Protein AF-0000000082592311 (afdb_homodimer)

Secondary structure (DSSP, 8-state):
-EEEE-TTS-EEEEEEEEETTEEEEEEETTTTEEEE-STHHHHHHHHHTT-HHHHHHHHIIIIIIHHHHHHHHHS------------------------------------------------/-EEEE-TTS-EEEEEEEEETTEEEEEEETTTTEEEE-STHHHHHHHHHTT-HHHHHHHHIIIIIIHHHHHHHHHS------------------------------------------------

Solvent-accessible surface area (backbone atoms only — not comparable to full-atom values): 15060 Å² total; per-residue (Å²): 55,40,27,41,76,42,95,87,70,48,43,25,22,37,37,46,34,25,52,72,85,38,71,11,31,36,38,34,50,78,78,68,43,78,44,69,71,37,80,66,10,56,61,49,43,66,52,53,76,68,31,61,70,55,50,49,50,56,42,49,41,21,43,50,51,34,38,53,52,51,45,44,71,74,51,53,69,70,74,66,71,73,75,64,73,71,73,78,72,74,80,88,84,85,85,83,75,80,71,80,77,76,81,77,78,79,76,76,73,79,79,75,79,76,74,83,78,79,76,76,74,82,122,56,39,25,40,77,44,96,87,70,47,44,24,23,37,37,46,33,25,53,73,86,38,72,12,28,34,38,33,49,76,78,68,42,79,44,69,72,37,79,67,10,55,61,50,44,65,52,52,74,68,30,61,70,54,50,48,50,55,41,47,41,21,45,50,52,34,38,54,52,50,46,45,70,74,50,52,68,71,72,66,70,71,73,63,70,68,73,72,73,72,74,82,82,84,83,80,76,79,72,80,77,75,79,79,79,80,78,76,76,80,79,75,81,73,74,85,76,86,77,79,80,81,129

pLDDT: mean 72.81, std 29.55, range [25.41, 98.88]

Sequence (246 aa):
MMCKEESNGHTSASWEFGLRGKKSLRFDSKNRNWTVLHNEGTLLKKTLARDRAMTYLLIRTSVGDCRKWLKEVLCPQDEILSTKDASTTATATVPSKARTKTPIAWWIYPVIFICPIILGILGMMCKEESNGHTSASWEFGLRGKKSLRFDSKNRNWTVLHNEGTLLKKTLARDRAMTYLLIRTSVGDCRKWLKEVLCPQDEILSTKDASTTATATVPSKARTKTPIAWWIYPVIFICPIILGILG

Radius of gyration: 32.79 Å; Cα contacts (8 Å, |Δi|>4): 290; chains: 2; bounding box: 43×126×92 Å

Foldseek 3Di:
DAWDADPVRFIWDKDFDDDPPDTAWMATLVVRDIDGPHPVRVVVCVPQVPDPVNSVVNNCCRGPVSSVVVCCVVPVPPPPPCPPPPPPPPDDDDDDPDPPPPPPPPPPPPPPPPPPPPPPPPD/DAWDADPVRFIWDKDFDDDPPDTAWMATLVVRDIDGPHPVRVVVCVPQVPDPVNSVVNNCCRGPVSSVVVCCVVPVPPPPPCPCPVPCPVDDDDDDPPPDPDPPPPPPPPPPPPDDPPDPDDD

Organism: Myotis myotis (NCBI:txid51298)

Structure (mmCIF, N/CA/C/O backbone):
data_AF-0000000082592311-model_v1
#
loop_
_entity.id
_entity.type
_entity.pdbx_description
1 polymer 'Uncharacterized protein'
#
loop_
_atom_site.group_PDB
_atom_site.id
_atom_site.type_symbol
_atom_site.label_atom_id
_atom_site.label_alt_id
_atom_site.label_comp_id
_atom_site.label_asym_id
_atom_site.label_entity_id
_atom_site.label_seq_id
_atom_site.pdbx_PDB_ins_code
_atom_site.Cartn_x
_atom_site.Cartn_y
_atom_site.Cartn_z
_atom_site.occupancy
_atom_site.B_iso_or_equiv
_atom_site.auth_seq_id
_atom_site.auth_comp_id
_atom_site.auth_asym_id
_atom_site.auth_atom_id
_atom_site.pdbx_PDB_model_num
ATOM 1 N N . MET A 1 1 ? -4.441 -2.834 -1.824 1 98.06 1 MET A N 1
ATOM 2 C CA . MET A 1 1 ? -4.18 -3.25 -3.199 1 98.06 1 MET A CA 1
ATOM 3 C C . MET A 1 1 ? -5.078 -4.418 -3.596 1 98.06 1 MET A C 1
ATOM 5 O O . MET A 1 1 ? -5.301 -5.336 -2.801 1 98.06 1 MET A O 1
ATOM 9 N N . MET A 1 2 ? -5.66 -4.391 -4.742 1 98.62 2 MET A N 1
ATOM 10 C CA . MET A 1 2 ? -6.445 -5.508 -5.258 1 98.62 2 MET A CA 1
ATOM 11 C C . MET A 1 2 ? -5.902 -5.98 -6.605 1 98.62 2 MET A C 1
ATOM 13 O O . MET A 1 2 ? -5.953 -5.246 -7.59 1 98.62 2 MET A O 1
ATOM 17 N N . CYS A 1 3 ? -5.398 -7.184 -6.582 1 98.19 3 CYS A N 1
ATOM 18 C CA . CYS A 1 3 ? -4.82 -7.805 -7.77 1 98.19 3 CYS A CA 1
ATOM 19 C C . CYS A 1 3 ? -5.895 -8.492 -8.602 1 98.19 3 CYS A C 1
ATOM 21 O O . CYS A 1 3 ? -6.77 -9.172 -8.062 1 98.19 3 CYS A O 1
ATOM 23 N N . LYS A 1 4 ? -5.77 -8.336 -9.898 1 96.06 4 LYS A N 1
ATOM 24 C CA . LYS A 1 4 ? -6.73 -9.016 -10.766 1 96.06 4 LYS A CA 1
ATOM 25 C C . LYS A 1 4 ? -6.094 -9.391 -12.102 1 96.06 4 LYS A C 1
ATOM 27 O O . LYS A 1 4 ? -5.043 -8.859 -12.461 1 96.06 4 LYS A O 1
ATOM 32 N N . GLU A 1 5 ? -6.703 -10.32 -12.727 1 94.12 5 GLU A N 1
ATOM 33 C CA . GLU A 1 5 ? -6.344 -10.68 -14.102 1 94.12 5 GLU A CA 1
ATOM 34 C C . GLU A 1 5 ? -7.234 -9.969 -15.109 1 94.12 5 GLU A C 1
ATOM 36 O O . GLU A 1 5 ? -8.461 -10.047 -15.031 1 94.12 5 GLU A O 1
ATOM 41 N N . GLU A 1 6 ? -6.547 -9.305 -16.047 1 92.5 6 GLU A N 1
ATOM 42 C CA . GLU A 1 6 ? -7.293 -8.602 -17.094 1 92.5 6 GLU A CA 1
ATOM 43 C C . GLU A 1 6 ? -7.734 -9.562 -18.188 1 92.5 6 GLU A C 1
ATOM 45 O O . GLU A 1 6 ? -7.238 -10.688 -18.281 1 92.5 6 GLU A O 1
ATOM 50 N N . SER A 1 7 ? -8.695 -9.047 -19.016 1 90.12 7 SER A N 1
ATOM 51 C CA . SER A 1 7 ? -9.242 -9.859 -20.094 1 90.12 7 SER A CA 1
ATOM 52 C C . SER A 1 7 ? -8.164 -10.242 -21.094 1 90.12 7 SER A C 1
ATOM 54 O O . SER A 1 7 ? -8.242 -11.289 -21.734 1 90.12 7 SER A O 1
ATOM 56 N N . ASN A 1 8 ? -7.152 -9.422 -21.25 1 90.44 8 ASN A N 1
ATOM 57 C CA . ASN A 1 8 ? -6.082 -9.672 -22.219 1 90.44 8 ASN A CA 1
ATOM 58 C C . ASN A 1 8 ? -4.996 -10.57 -21.625 1 90.44 8 ASN A C 1
ATOM 60 O O . ASN A 1 8 ? -3.959 -10.797 -22.25 1 90.44 8 ASN A O 1
ATOM 64 N N . GLY A 1 9 ? -5.203 -11.031 -20.438 1 87.69 9 GLY A N 1
ATOM 65 C CA . GLY A 1 9 ? -4.27 -11.961 -19.812 1 87.69 9 GLY A CA 1
ATOM 66 C C . GLY A 1 9 ? -3.217 -11.273 -18.969 1 87.69 9 GLY A C 1
ATOM 67 O O . GLY A 1 9 ? -2.496 -11.93 -18.219 1 87.69 9 GLY A O 1
ATOM 68 N N . HIS A 1 10 ? -3.143 -9.969 -19 1 92.69 10 HIS A N 1
ATOM 69 C CA . HIS A 1 10 ? -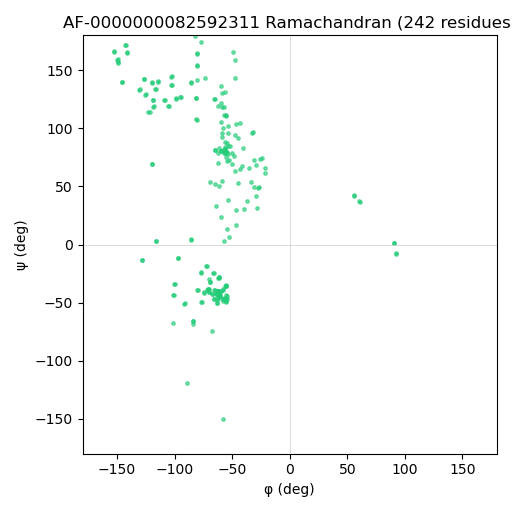2.223 -9.219 -18.156 1 92.69 10 HIS A CA 1
ATOM 70 C C . HIS A 1 10 ? -2.781 -9.055 -16.75 1 92.69 10 HIS A C 1
ATOM 72 O O . HIS A 1 10 ? -3.98 -9.234 -16.531 1 92.69 10 HIS A O 1
ATOM 78 N N . THR A 1 11 ? -1.911 -8.898 -15.859 1 95.75 11 THR A N 1
ATOM 79 C CA . THR A 1 11 ? -2.342 -8.68 -14.484 1 95.75 11 THR A CA 1
ATOM 80 C C . THR A 1 11 ? -2.215 -7.203 -14.109 1 95.75 11 THR A C 1
ATOM 82 O O . THR A 1 11 ? -1.356 -6.496 -14.641 1 95.75 11 THR A O 1
ATOM 85 N N . SER A 1 12 ? -3.061 -6.711 -13.359 1 97.25 12 SER A N 1
ATOM 86 C CA . SER A 1 12 ? -3.064 -5.348 -12.844 1 97.25 12 SER A CA 1
ATOM 87 C C . SER A 1 12 ? -3.566 -5.301 -11.398 1 97.25 12 SER A C 1
ATOM 89 O O . SER A 1 12 ? -3.988 -6.32 -10.852 1 97.25 12 SER A O 1
ATOM 91 N N . ALA A 1 13 ? -3.432 -4.145 -10.82 1 98.5 13 ALA A N 1
ATOM 92 C CA . ALA A 1 13 ? -3.969 -3.963 -9.477 1 98.5 13 ALA A CA 1
ATOM 93 C C . ALA A 1 13 ? -4.41 -2.52 -9.25 1 98.5 13 ALA A C 1
ATOM 95 O O . ALA A 1 13 ? -3.971 -1.611 -9.961 1 98.5 13 ALA A O 1
ATOM 96 N N . SER A 1 14 ? -5.234 -2.355 -8.383 1 98.5 14 SER A N 1
ATOM 97 C CA . SER A 1 14 ? -5.625 -1.034 -7.906 1 98.5 14 SER A CA 1
ATOM 98 C C . SER A 1 14 ? -5.219 -0.832 -6.449 1 98.5 14 SER A C 1
ATOM 100 O O . SER A 1 14 ? -5.254 -1.773 -5.652 1 98.5 14 SER A O 1
ATOM 102 N N . TRP A 1 15 ? -4.789 0.315 -6.172 1 98.75 15 TRP A N 1
ATOM 103 C CA . TRP A 1 15 ? -4.43 0.748 -4.824 1 98.75 15 TRP A CA 1
ATOM 104 C C . TRP A 1 15 ? -5.332 1.889 -4.363 1 98.75 15 TRP A C 1
ATOM 106 O O . TRP A 1 15 ? -5.605 2.818 -5.125 1 98.75 15 TRP A O 1
ATOM 116 N N . GLU A 1 16 ? -5.824 1.791 -3.166 1 98.62 16 GLU A N 1
ATOM 117 C CA . GLU A 1 16 ? -6.672 2.844 -2.619 1 98.62 16 GLU A CA 1
ATOM 118 C C . GLU A 1 16 ? -6.066 3.447 -1.356 1 98.62 16 GLU A C 1
ATOM 120 O O . GLU A 1 16 ? -5.48 2.73 -0.539 1 98.62 16 GLU A O 1
ATOM 125 N N . PHE A 1 17 ? -6.211 4.719 -1.322 1 98.81 17 PHE A N 1
ATOM 126 C CA . PHE A 1 17 ? -5.684 5.496 -0.208 1 98.81 17 PHE A CA 1
ATOM 127 C C . PHE A 1 17 ? -6.773 6.367 0.406 1 98.81 17 PHE A C 1
ATOM 129 O O . PHE A 1 17 ? -7.629 6.895 -0.307 1 98.81 17 PHE A O 1
ATOM 136 N N . GLY A 1 18 ? -6.711 6.465 1.727 1 98.31 18 GLY A N 1
ATOM 137 C CA . GLY A 1 18 ? -7.738 7.242 2.398 1 98.31 18 GLY A CA 1
ATOM 138 C C . GLY A 1 18 ? -7.273 7.836 3.713 1 98.31 18 GLY A C 1
ATOM 139 O O . GLY A 1 18 ? -6.199 7.496 4.211 1 98.31 18 GLY A O 1
ATOM 140 N N . LEU A 1 19 ? -8.094 8.766 4.141 1 95.62 19 LEU A N 1
ATOM 141 C CA . LEU A 1 19 ? -7.879 9.445 5.414 1 95.62 19 LEU A CA 1
ATOM 142 C C . LEU A 1 19 ? -9.102 9.32 6.309 1 95.62 19 LEU A C 1
ATOM 144 O O . LEU A 1 19 ? -10.234 9.516 5.855 1 95.62 19 LEU A O 1
ATOM 148 N N . ARG A 1 20 ? -8.859 8.922 7.477 1 89.75 20 ARG A N 1
ATOM 149 C CA . ARG A 1 20 ? -9.891 8.914 8.508 1 89.75 20 ARG A CA 1
ATOM 150 C C . ARG A 1 20 ? -11.109 8.109 8.062 1 89.75 20 ARG A C 1
ATOM 152 O O . ARG A 1 20 ? -12.242 8.578 8.18 1 89.75 20 ARG A O 1
ATOM 159 N N . GLY A 1 21 ? -10.875 7.023 7.469 1 93.12 21 GLY A N 1
ATOM 160 C CA . GLY A 1 21 ? -11.945 6.086 7.141 1 93.12 21 GLY A CA 1
ATOM 161 C C . GLY A 1 21 ? -12.555 6.332 5.773 1 93.12 21 GLY A C 1
ATOM 162 O O . GLY A 1 21 ? -13.461 5.609 5.352 1 93.12 21 GLY A O 1
ATOM 163 N N . LYS A 1 22 ? -12.031 7.273 5.121 1 95.5 22 LYS A N 1
ATOM 164 C CA . LYS A 1 22 ? -12.609 7.613 3.822 1 95.5 22 LYS A CA 1
ATOM 165 C C . LYS A 1 22 ? -11.594 7.418 2.701 1 95.5 22 LYS A C 1
ATOM 167 O O . LYS A 1 22 ? -10.57 8.102 2.658 1 95.5 22 LYS A O 1
ATOM 172 N N . LYS A 1 23 ? -11.914 6.523 1.776 1 97.88 23 LYS A N 1
ATOM 173 C CA . LYS A 1 23 ? -11.086 6.363 0.581 1 97.88 23 LYS A CA 1
ATOM 174 C C . LYS A 1 23 ? -11.125 7.625 -0.281 1 97.88 23 LYS A C 1
ATOM 176 O O . LYS A 1 23 ? -12.195 8.078 -0.68 1 97.88 23 LYS A O 1
ATOM 181 N N . SER A 1 24 ? -9.984 8.148 -0.58 1 98.44 24 SER A N 1
ATOM 182 C CA . SER A 1 24 ? -9.992 9.461 -1.217 1 98.44 24 SER A CA 1
ATOM 183 C C . SER A 1 24 ? -9.148 9.461 -2.49 1 98.44 24 SER A C 1
ATOM 185 O O . SER A 1 24 ? -9.25 10.383 -3.305 1 98.44 24 SER A O 1
ATOM 187 N N . LEU A 1 25 ? -8.32 8.469 -2.754 1 98.88 25 LEU A N 1
ATOM 188 C CA . LEU A 1 25 ? -7.438 8.391 -3.91 1 98.88 25 LEU A CA 1
ATOM 189 C C . LEU A 1 25 ? -7.285 6.945 -4.379 1 98.88 25 LEU A C 1
ATOM 191 O O . LEU A 1 25 ? -7.215 6.027 -3.559 1 98.88 25 LEU A O 1
ATOM 195 N N . ARG A 1 26 ? -7.273 6.762 -5.66 1 98.88 26 ARG A N 1
ATOM 196 C CA . ARG A 1 26 ? -7.078 5.438 -6.238 1 98.88 26 ARG A CA 1
ATOM 197 C C . ARG A 1 26 ? -6.004 5.461 -7.32 1 98.88 26 ARG A C 1
ATOM 199 O O . ARG A 1 26 ? -5.961 6.387 -8.133 1 98.88 26 ARG A O 1
ATOM 206 N N . PHE A 1 27 ? -5.117 4.516 -7.246 1 98.88 27 PHE A N 1
ATOM 207 C CA . PHE A 1 27 ? -4.156 4.289 -8.32 1 98.88 27 PHE A CA 1
ATOM 208 C C . PHE A 1 27 ? -4.48 3.004 -9.07 1 98.88 27 PHE A C 1
ATOM 210 O O . PHE A 1 27 ? -4.613 1.938 -8.461 1 98.88 27 PHE A O 1
ATOM 217 N N . ASP A 1 28 ? -4.648 3.121 -10.344 1 98.56 28 ASP A N 1
ATOM 218 C CA . ASP A 1 28 ? -4.844 1.965 -11.211 1 98.56 28 ASP A CA 1
ATOM 219 C C . ASP A 1 28 ? -3.582 1.665 -12.023 1 98.56 28 ASP A C 1
ATOM 221 O O . ASP A 1 28 ? -3.172 2.467 -12.867 1 98.56 28 ASP A O 1
ATOM 225 N N . SER A 1 29 ? -3.082 0.539 -11.828 1 97.88 29 SER A N 1
ATOM 226 C CA . SER A 1 29 ? -1.81 0.217 -12.461 1 97.88 29 SER A CA 1
ATOM 227 C C . SER A 1 29 ? -1.999 -0.103 -13.945 1 97.88 29 SER A C 1
ATOM 229 O O . SER A 1 29 ? -1.044 -0.054 -14.719 1 97.88 29 SER A O 1
ATOM 231 N N . LYS A 1 30 ? -3.195 -0.522 -14.312 1 95.75 30 LYS A N 1
ATOM 232 C CA . LYS A 1 30 ? -3.461 -0.854 -15.711 1 95.75 30 LYS A CA 1
ATOM 233 C C . LYS A 1 30 ? -3.119 0.315 -16.625 1 95.75 30 LYS A C 1
ATOM 235 O O . LYS A 1 30 ? -2.484 0.128 -17.672 1 95.75 30 LYS A O 1
ATOM 240 N N . ASN A 1 31 ? -3.525 1.439 -16.281 1 95.12 31 ASN A N 1
ATOM 241 C CA . ASN A 1 31 ? -3.252 2.619 -17.094 1 95.12 31 ASN A CA 1
ATOM 242 C C . ASN A 1 31 ? -2.377 3.625 -16.359 1 95.12 31 ASN A C 1
ATOM 244 O O . ASN A 1 31 ? -2.186 4.75 -16.812 1 95.12 31 ASN A O 1
ATOM 248 N N . ARG A 1 32 ? -1.929 3.311 -15.148 1 96.62 32 ARG A N 1
ATOM 249 C CA . ARG A 1 32 ? -1.062 4.117 -14.297 1 96.62 32 ARG A CA 1
ATOM 250 C C . ARG A 1 32 ? -1.722 5.449 -13.945 1 96.62 32 ARG A C 1
ATOM 252 O O . ARG A 1 32 ? -1.057 6.488 -13.914 1 96.62 32 ARG A O 1
ATOM 259 N N . ASN A 1 33 ? -3 5.391 -13.75 1 97.94 33 ASN A N 1
ATOM 260 C CA . ASN A 1 33 ? -3.777 6.598 -13.5 1 97.94 33 ASN A CA 1
ATOM 261 C C . ASN A 1 33 ? -4.117 6.75 -12.016 1 97.94 33 ASN A C 1
ATOM 263 O O . ASN A 1 33 ? -4.473 5.773 -11.359 1 97.94 33 ASN A O 1
ATOM 267 N N . TRP A 1 34 ? -3.939 8.047 -11.602 1 98.56 34 TRP A N 1
ATOM 268 C CA . TRP A 1 34 ? -4.383 8.438 -10.273 1 98.56 34 TRP A CA 1
ATOM 269 C C . TRP A 1 34 ? -5.742 9.125 -10.336 1 98.56 34 TRP A C 1
ATOM 271 O O . TRP A 1 34 ? -5.914 10.117 -11.055 1 98.56 34 TRP A O 1
ATOM 281 N N . THR A 1 35 ? -6.691 8.625 -9.578 1 98.62 35 THR A N 1
ATOM 282 C CA . THR A 1 35 ? -8.039 9.195 -9.57 1 98.62 35 THR A CA 1
ATOM 283 C C . THR A 1 35 ? -8.406 9.703 -8.18 1 98.62 35 THR A C 1
ATOM 285 O O . THR A 1 35 ? -8.414 8.93 -7.219 1 98.62 35 THR A O 1
ATOM 288 N N . VAL A 1 36 ? -8.75 10.938 -8.148 1 98.56 36 VAL A N 1
ATOM 289 C CA . VAL A 1 36 ? -9.227 11.523 -6.898 1 98.56 36 VAL A CA 1
ATOM 290 C C . VAL A 1 36 ? -10.703 11.18 -6.699 1 98.56 36 VAL A C 1
ATOM 292 O O . VAL A 1 36 ? -11.539 11.461 -7.566 1 98.56 36 VAL A O 1
ATOM 295 N N . LEU A 1 37 ? -10.977 10.625 -5.562 1 98.31 37 LEU A N 1
ATOM 296 C CA . LEU A 1 37 ? -12.336 10.188 -5.277 1 98.31 37 LEU A CA 1
ATOM 297 C C . LEU A 1 37 ? -13.055 11.203 -4.395 1 98.31 37 LEU A C 1
ATOM 299 O O . LEU A 1 37 ? -14.281 11.336 -4.461 1 98.31 37 LEU A O 1
ATOM 303 N N . HIS A 1 38 ? -12.281 11.859 -3.469 1 96.12 38 HIS A N 1
ATOM 304 C CA . HIS A 1 38 ? -12.758 12.906 -2.578 1 96.12 38 HIS A CA 1
ATOM 3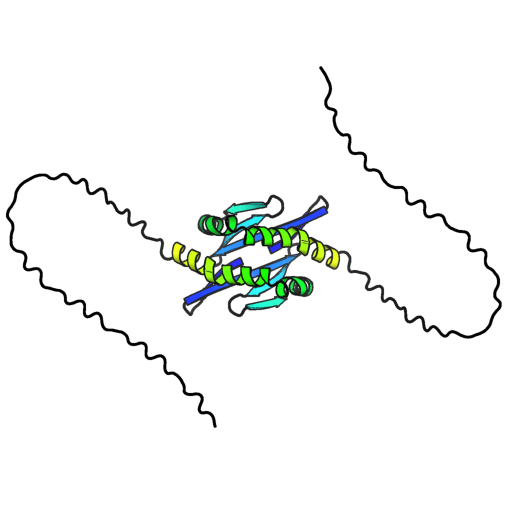05 C C . HIS A 1 38 ? -11.711 14.008 -2.412 1 96.12 38 HIS A C 1
ATOM 307 O O . HIS A 1 38 ? -10.539 13.797 -2.719 1 96.12 38 HIS A O 1
ATOM 313 N N . ASN A 1 39 ? -12.062 15.141 -1.914 1 92.25 39 ASN A N 1
ATOM 314 C CA . ASN A 1 39 ? -11.227 16.344 -1.903 1 92.25 39 ASN A CA 1
ATOM 315 C C . ASN A 1 39 ? -9.875 16.078 -1.245 1 92.25 39 ASN A C 1
ATOM 317 O O . ASN A 1 39 ? -8.852 16.609 -1.692 1 92.25 39 ASN A O 1
ATOM 321 N N . GLU A 1 40 ? -9.891 15.289 -0.281 1 94.31 40 GLU A N 1
ATOM 322 C CA . GLU A 1 40 ? -8.641 15.008 0.417 1 94.31 40 GLU A CA 1
ATOM 323 C C . GLU A 1 40 ? -7.66 14.273 -0.489 1 94.31 40 GLU A C 1
ATOM 325 O O . GLU A 1 40 ? -6.449 14.297 -0.249 1 94.31 40 GLU A O 1
ATOM 330 N N . GLY A 1 41 ? -8.258 13.609 -1.464 1 97.75 41 GLY A N 1
ATOM 331 C CA . GLY A 1 41 ? -7.434 12.875 -2.408 1 97.75 41 GLY A CA 1
ATOM 332 C C . GLY A 1 41 ? -6.48 13.758 -3.184 1 97.75 41 GLY A C 1
ATOM 333 O O . GLY A 1 41 ? -5.426 13.305 -3.629 1 97.75 41 GLY A O 1
ATOM 334 N N . THR A 1 42 ? -6.867 14.969 -3.357 1 96.81 42 THR A N 1
ATOM 335 C CA . THR A 1 42 ? -5.988 15.906 -4.043 1 96.81 42 THR A CA 1
ATOM 336 C C . THR A 1 42 ? -4.691 16.109 -3.264 1 96.81 42 THR A C 1
ATOM 338 O O . THR A 1 42 ? -3.609 16.156 -3.85 1 96.81 42 THR A O 1
ATOM 341 N N . LEU A 1 43 ? -4.832 16.172 -2.014 1 95.94 43 LEU A N 1
ATOM 342 C CA . LEU A 1 43 ? -3.676 16.312 -1.137 1 95.94 43 LEU A CA 1
ATOM 343 C C . LEU A 1 43 ? -2.791 15.07 -1.204 1 95.94 43 LEU A C 1
ATOM 345 O O . LEU A 1 43 ? -1.57 15.18 -1.336 1 95.94 43 LEU A O 1
ATOM 349 N N . LEU A 1 44 ? -3.383 13.953 -1.12 1 98.19 44 LEU A N 1
ATOM 350 C CA . LEU A 1 44 ? -2.643 12.695 -1.177 1 98.19 44 LEU A CA 1
ATOM 351 C C . LEU A 1 44 ? -1.925 12.547 -2.514 1 98.19 44 LEU A C 1
ATOM 353 O O . LEU A 1 44 ? -0.763 12.141 -2.559 1 98.19 44 LEU A O 1
ATOM 357 N N . LYS A 1 45 ? -2.646 12.875 -3.549 1 98.56 45 LYS A N 1
ATOM 358 C CA . LYS A 1 45 ? -2.109 12.734 -4.898 1 98.56 45 LYS A CA 1
ATOM 359 C C . LYS A 1 45 ? -0.852 13.578 -5.082 1 98.56 45 LYS A C 1
ATOM 361 O O . LYS A 1 45 ? 0.109 13.141 -5.719 1 98.56 45 LYS A O 1
ATOM 366 N N . LYS A 1 46 ? -0.873 14.758 -4.527 1 97.06 46 LYS A N 1
ATOM 367 C CA . LYS A 1 46 ? 0.267 15.664 -4.633 1 97.06 46 LYS A CA 1
ATOM 368 C C . LYS A 1 46 ? 1.545 15 -4.129 1 97.06 46 LYS A C 1
ATOM 370 O O . LYS A 1 46 ? 2.627 15.227 -4.676 1 97.06 46 LYS A O 1
ATOM 375 N N . THR A 1 47 ? 1.399 14.242 -3.178 1 97.62 47 THR A N 1
ATOM 376 C CA . THR A 1 47 ? 2.564 13.602 -2.578 1 97.62 47 THR A CA 1
ATOM 377 C C . THR A 1 47 ? 2.838 12.258 -3.234 1 97.62 47 THR A C 1
ATOM 379 O O . THR A 1 47 ? 3.955 11.992 -3.68 1 97.62 47 THR A O 1
ATOM 382 N N . LEU A 1 48 ? 1.884 11.391 -3.361 1 98.5 48 LEU A N 1
ATOM 383 C CA . LEU A 1 48 ? 2.061 10 -3.768 1 98.5 48 LEU A CA 1
ATOM 384 C C . LEU A 1 48 ? 2.416 9.906 -5.246 1 98.5 48 LEU A C 1
ATOM 386 O O . LEU A 1 48 ? 3.256 9.094 -5.637 1 98.5 48 LEU A O 1
ATOM 390 N N . ALA A 1 49 ? 1.791 10.734 -6.066 1 98.19 49 ALA A N 1
ATOM 391 C CA . ALA A 1 49 ? 2.006 10.664 -7.508 1 98.19 49 ALA A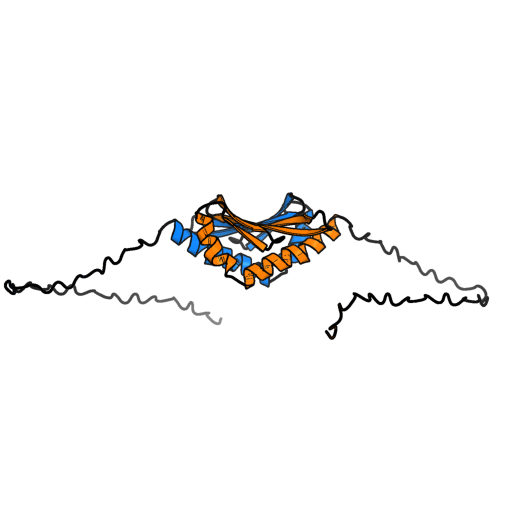 CA 1
ATOM 392 C C . ALA A 1 49 ? 3.389 11.188 -7.883 1 98.19 49 ALA A C 1
ATOM 394 O O . ALA A 1 49 ? 3.914 10.867 -8.953 1 98.19 49 ALA A O 1
ATOM 395 N N . ARG A 1 50 ? 3.977 11.945 -6.977 1 97.81 50 ARG A N 1
ATOM 396 C CA . ARG A 1 50 ? 5.281 12.539 -7.25 1 97.81 50 ARG A CA 1
ATOM 397 C C . ARG A 1 50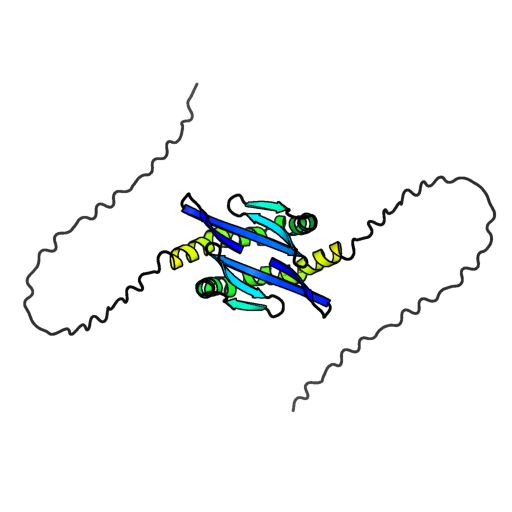 ? 6.402 11.695 -6.652 1 97.81 50 ARG A C 1
ATOM 399 O O . ARG A 1 50 ? 7.582 11.945 -6.914 1 97.81 50 ARG A O 1
ATOM 406 N N . ASP A 1 51 ? 6.039 10.82 -5.879 1 97.81 51 ASP A N 1
ATOM 407 C CA . ASP A 1 51 ? 7.012 9.914 -5.277 1 97.81 51 ASP A CA 1
ATOM 408 C C . ASP A 1 51 ? 7.371 8.781 -6.234 1 97.81 51 ASP A C 1
ATOM 410 O O . ASP A 1 51 ? 6.629 7.801 -6.355 1 97.81 51 ASP A O 1
ATOM 414 N N . ARG A 1 52 ? 8.539 8.836 -6.75 1 96.62 52 ARG A N 1
ATOM 415 C CA . ARG A 1 52 ? 8.945 7.883 -7.777 1 96.62 52 ARG A CA 1
ATOM 416 C C . ARG A 1 52 ? 9.141 6.492 -7.188 1 96.62 52 ARG A C 1
ATOM 418 O O . ARG A 1 52 ? 8.852 5.488 -7.848 1 96.62 52 ARG A O 1
ATOM 425 N N . ALA A 1 53 ? 9.68 6.48 -6.031 1 96.94 53 ALA A N 1
ATOM 426 C CA . ALA A 1 53 ? 9.859 5.184 -5.383 1 96.94 53 ALA A CA 1
ATOM 427 C C . ALA A 1 53 ? 8.508 4.512 -5.137 1 96.94 53 ALA A C 1
ATOM 429 O O . ALA A 1 53 ? 8.367 3.305 -5.344 1 96.94 53 ALA A O 1
ATOM 430 N N . MET A 1 54 ? 7.531 5.262 -4.738 1 97.5 54 MET A N 1
ATOM 431 C CA . MET A 1 54 ? 6.18 4.762 -4.512 1 97.5 54 MET A CA 1
ATOM 432 C C . MET A 1 54 ? 5.57 4.234 -5.809 1 97.5 54 MET A C 1
ATOM 434 O O . MET A 1 54 ? 5.098 3.1 -5.859 1 97.5 54 MET A O 1
ATOM 438 N N . THR A 1 55 ? 5.656 5.047 -6.797 1 97.25 55 THR A N 1
ATOM 439 C CA . THR A 1 55 ? 5.07 4.652 -8.078 1 97.25 55 THR A CA 1
ATOM 440 C C . THR A 1 55 ? 5.73 3.387 -8.609 1 97.25 55 THR A C 1
ATOM 442 O O . THR A 1 55 ? 5.051 2.488 -9.109 1 97.25 55 THR A O 1
ATOM 445 N N . TYR A 1 56 ? 7.016 3.344 -8.508 1 97.19 56 TYR A N 1
ATOM 446 C CA . TYR A 1 56 ? 7.738 2.16 -8.953 1 97.19 56 TYR A CA 1
ATOM 447 C C . TYR A 1 56 ? 7.262 0.917 -8.211 1 97.19 56 TYR A C 1
ATOM 449 O O . TYR A 1 56 ? 6.992 -0.116 -8.828 1 97.19 56 TYR A O 1
ATOM 457 N N . LEU A 1 57 ? 7.148 0.991 -6.949 1 98.06 57 LEU A N 1
ATOM 458 C CA . LEU A 1 57 ? 6.773 -0.161 -6.137 1 98.06 57 LEU A CA 1
ATOM 459 C C . LEU A 1 57 ? 5.336 -0.582 -6.418 1 98.06 57 LEU A C 1
ATOM 461 O O . LEU A 1 57 ? 5.031 -1.776 -6.453 1 98.06 57 LEU A O 1
ATOM 465 N N . LEU A 1 58 ? 4.422 0.393 -6.543 1 98.31 58 LEU A N 1
ATOM 466 C CA . LEU A 1 58 ? 3.039 0.075 -6.879 1 98.31 58 LEU A CA 1
ATOM 467 C C . LEU A 1 58 ? 2.959 -0.68 -8.203 1 98.31 58 LEU A C 1
ATOM 469 O O . LEU A 1 58 ? 2.248 -1.683 -8.305 1 98.31 58 LEU A O 1
ATOM 473 N N . ILE A 1 59 ? 3.781 -0.267 -9.109 1 97.94 59 ILE A N 1
ATOM 474 C CA . ILE A 1 59 ? 3.736 -0.877 -10.438 1 97.94 59 ILE A CA 1
ATOM 475 C C . ILE A 1 59 ? 4.406 -2.25 -10.398 1 97.94 59 ILE A C 1
ATOM 477 O O . ILE A 1 59 ? 3.842 -3.236 -10.875 1 97.94 59 ILE A O 1
ATOM 481 N N . ARG A 1 60 ? 5.555 -2.301 -9.852 1 97.81 60 ARG A N 1
ATOM 482 C CA . ARG A 1 60 ? 6.277 -3.564 -9.773 1 97.81 60 ARG A CA 1
ATOM 483 C C . ARG A 1 60 ? 5.438 -4.637 -9.086 1 97.81 60 ARG A C 1
ATOM 485 O O . ARG A 1 60 ? 5.391 -5.781 -9.547 1 97.81 60 ARG A O 1
ATOM 492 N N . THR A 1 61 ? 4.797 -4.312 -8.031 1 98.44 61 THR A N 1
ATOM 493 C CA . THR A 1 61 ? 3.979 -5.262 -7.289 1 98.44 61 THR A CA 1
ATOM 494 C C . THR A 1 61 ? 2.73 -5.637 -8.078 1 98.44 61 THR A C 1
ATOM 496 O O . THR A 1 61 ? 2.348 -6.809 -8.133 1 98.44 61 THR A O 1
ATOM 499 N N . SER A 1 62 ? 2.107 -4.668 -8.727 1 98.12 62 SER A N 1
ATOM 500 C CA . SER A 1 62 ? 0.847 -4.852 -9.438 1 98.12 62 SER A CA 1
ATOM 501 C C . SER A 1 62 ? 1.035 -5.723 -10.672 1 98.12 62 SER A C 1
ATOM 503 O O . SER A 1 62 ? 0.111 -6.426 -11.094 1 98.12 62 SER A O 1
ATOM 505 N N . VAL A 1 63 ? 2.188 -5.613 -11.25 1 96.06 63 VAL A N 1
ATOM 506 C CA . VAL A 1 63 ? 2.418 -6.32 -12.5 1 96.06 63 VAL A CA 1
ATOM 507 C C . VAL A 1 63 ? 3.217 -7.594 -12.242 1 96.06 63 VAL A C 1
ATOM 509 O O . VAL A 1 63 ? 2.879 -8.664 -12.75 1 96.06 63 VAL A O 1
ATOM 512 N N . GLY A 1 64 ? 4.238 -7.473 -11.406 1 96.5 64 GLY A N 1
ATOM 513 C CA . GLY A 1 64 ? 5.133 -8.594 -11.172 1 96.5 64 GLY A CA 1
ATOM 514 C C . GLY A 1 64 ? 4.621 -9.555 -10.125 1 96.5 64 GLY A C 1
ATOM 515 O O . GLY A 1 64 ? 4.262 -10.695 -10.438 1 96.5 64 GLY A O 1
ATOM 516 N N . ASP A 1 65 ? 4.535 -9.078 -8.922 1 97.88 65 ASP A N 1
ATOM 517 C CA . ASP A 1 65 ? 4.121 -9.938 -7.816 1 97.88 65 ASP A CA 1
ATOM 518 C C . ASP A 1 65 ? 2.691 -10.438 -8.016 1 97.88 65 ASP A C 1
ATOM 520 O O . ASP A 1 65 ? 2.412 -11.625 -7.82 1 97.88 65 ASP A O 1
ATOM 524 N N . CYS A 1 66 ? 1.933 -9.578 -8.422 1 98.19 66 CYS A N 1
ATOM 525 C CA . CYS A 1 66 ? 0.545 -9.938 -8.695 1 98.19 66 CYS A CA 1
ATOM 526 C C . CYS A 1 66 ? 0.468 -11.102 -9.672 1 98.19 66 CYS A C 1
ATOM 528 O O . CYS A 1 66 ? -0.262 -12.07 -9.438 1 98.19 66 CYS A O 1
ATOM 530 N N . ARG A 1 67 ? 1.139 -11 -10.688 1 96.44 67 ARG A N 1
ATOM 531 C CA . ARG A 1 67 ? 1.147 -12.07 -11.68 1 96.44 67 ARG A CA 1
ATOM 532 C C . ARG A 1 67 ? 1.588 -13.391 -11.062 1 96.44 67 ARG A C 1
ATOM 534 O O . ARG A 1 67 ? 0.965 -14.43 -11.289 1 96.44 67 ARG A O 1
ATOM 541 N N . LYS A 1 68 ? 2.619 -13.344 -10.32 1 96.25 68 LYS A N 1
ATOM 542 C CA . LYS A 1 68 ? 3.152 -14.547 -9.695 1 96.25 68 LYS A CA 1
ATOM 543 C C . LYS A 1 68 ? 2.137 -15.164 -8.734 1 96.25 68 LYS A C 1
ATOM 545 O O . LYS A 1 68 ? 1.936 -16.375 -8.734 1 96.25 68 LYS A O 1
ATOM 550 N N . TRP A 1 69 ? 1.505 -14.383 -7.93 1 96.69 69 TRP A N 1
ATOM 551 C CA . TRP A 1 69 ? 0.519 -14.875 -6.973 1 96.69 69 TRP A CA 1
ATOM 552 C C . TRP A 1 69 ? -0.662 -15.523 -7.684 1 96.69 69 TRP A C 1
ATOM 554 O O . TRP A 1 69 ? -1.104 -16.609 -7.305 1 96.69 69 TRP A O 1
ATOM 564 N N . LEU A 1 70 ? -1.171 -14.836 -8.695 1 95.06 70 LEU A N 1
ATOM 565 C CA . LEU A 1 70 ? -2.326 -15.344 -9.43 1 95.06 70 LEU A CA 1
ATOM 566 C C . LEU A 1 70 ? -1.999 -16.672 -10.102 1 95.06 70 LEU A C 1
ATOM 568 O O . LEU A 1 70 ? -2.826 -17.594 -10.117 1 95.06 70 LEU A O 1
ATOM 572 N N . LYS A 1 71 ? -0.805 -16.75 -10.672 1 92.5 71 LYS A N 1
ATOM 573 C CA . LYS A 1 71 ? -0.382 -18.016 -11.281 1 92.5 71 LYS A CA 1
ATOM 574 C C . LYS A 1 71 ? -0.341 -19.141 -10.25 1 92.5 71 LYS A C 1
ATOM 576 O O . LYS A 1 71 ? -0.773 -20.25 -10.531 1 92.5 71 LYS A O 1
ATOM 581 N N . GLU A 1 72 ? 0.184 -18.844 -9.141 1 92.19 72 GLU A N 1
ATOM 582 C CA . GLU A 1 72 ? 0.306 -19.859 -8.102 1 92.19 72 GLU A CA 1
ATOM 583 C C . GLU A 1 72 ? -1.066 -20.312 -7.613 1 92.19 72 GLU A C 1
ATOM 585 O O . GLU A 1 72 ? -1.258 -21.484 -7.297 1 92.19 72 GLU A O 1
ATOM 590 N N . VAL A 1 73 ? -1.992 -19.469 -7.477 1 89.81 73 VAL A N 1
ATOM 591 C CA . VAL A 1 73 ? -3.324 -19.797 -6.98 1 89.81 73 VAL A CA 1
ATOM 592 C C . VAL A 1 73 ? -4.113 -20.531 -8.062 1 89.81 73 VAL A C 1
ATOM 594 O O . VAL A 1 73 ? -4.883 -21.438 -7.766 1 89.81 73 VAL A O 1
ATOM 597 N N . LEU A 1 74 ? -3.967 -20.047 -9.242 1 81.75 74 LEU A N 1
ATOM 598 C CA . LEU A 1 74 ? -4.746 -20.609 -10.344 1 81.75 74 LEU A CA 1
ATOM 599 C C . LEU A 1 74 ? -4.113 -21.906 -10.852 1 81.75 74 LEU A C 1
ATOM 601 O O . LEU A 1 74 ? -4.816 -22.781 -11.352 1 81.75 74 LEU A O 1
ATOM 605 N N . CYS A 1 75 ? -2.854 -22 -10.93 1 76.94 75 CYS A N 1
ATOM 606 C CA . CYS A 1 75 ? -2.129 -23.188 -11.352 1 76.94 75 CYS A CA 1
ATOM 607 C C . CYS A 1 75 ? -1.197 -23.688 -10.242 1 76.94 75 CYS A C 1
ATOM 609 O O . CYS A 1 75 ? 0.01 -23.438 -10.297 1 76.94 75 CYS A O 1
ATOM 611 N N . PRO A 1 76 ? -1.851 -24.188 -9.203 1 64.12 76 PRO A N 1
ATOM 612 C CA . PRO A 1 76 ? -0.933 -24.594 -8.141 1 64.12 76 PRO A CA 1
ATOM 613 C C . PRO A 1 76 ? 0.125 -25.578 -8.617 1 64.12 76 PRO A C 1
ATOM 615 O O . PRO A 1 76 ? -0.149 -26.406 -9.492 1 64.12 76 PRO A O 1
ATOM 618 N N . GLN A 1 77 ? 1.315 -25.172 -8.672 1 57.06 77 GLN A N 1
ATOM 619 C CA . GLN A 1 77 ? 2.352 -26.125 -9.031 1 57.06 77 GLN A CA 1
ATOM 620 C C . GLN A 1 77 ? 2.006 -27.531 -8.523 1 57.06 77 GLN A C 1
ATOM 622 O O . GLN A 1 77 ? 1.579 -27.688 -7.379 1 57.06 77 GLN A O 1
ATOM 627 N N . ASP A 1 78 ? 1.49 -28.266 -9.281 1 51.06 78 ASP A N 1
ATOM 628 C CA . ASP A 1 78 ? 1.533 -29.688 -8.93 1 51.06 78 ASP A CA 1
ATOM 629 C C . ASP A 1 78 ? 2.732 -30 -8.039 1 51.06 78 ASP A C 1
ATOM 631 O O . ASP A 1 78 ? 3.875 -29.703 -8.398 1 51.06 78 ASP A O 1
ATOM 635 N N . GLU A 1 79 ? 2.773 -29.641 -6.789 1 47 79 GLU A N 1
ATOM 636 C CA . GLU A 1 79 ? 3.742 -30.5 -6.121 1 47 79 GLU A CA 1
ATOM 637 C C . GLU A 1 79 ? 3.865 -31.844 -6.832 1 47 79 GLU A C 1
ATOM 639 O O . GLU A 1 79 ? 3.021 -32.719 -6.656 1 47 79 GLU A O 1
ATOM 644 N N . ILE A 1 80 ? 4.023 -31.969 -7.996 1 41.19 80 ILE A N 1
ATOM 645 C CA . ILE A 1 80 ? 4.57 -33.25 -8.398 1 41.19 80 ILE A CA 1
ATOM 646 C C . ILE A 1 80 ? 5.492 -33.781 -7.297 1 41.19 80 ILE A C 1
ATOM 648 O O . ILE A 1 80 ? 6.531 -33.188 -7.008 1 41.19 80 ILE A O 1
ATOM 652 N N . LEU A 1 81 ? 4.996 -34.25 -6.164 1 41.06 81 LEU A N 1
ATOM 653 C CA . LEU A 1 81 ? 5.684 -35.312 -5.441 1 41.06 81 LEU A CA 1
ATOM 654 C C . LEU A 1 81 ? 6.617 -36.094 -6.371 1 41.06 81 LEU A C 1
ATOM 656 O O . LEU A 1 81 ? 6.156 -36.781 -7.277 1 41.06 81 LEU A O 1
ATOM 660 N N . SER A 1 82 ? 7.617 -35.531 -6.883 1 39.78 82 SER A N 1
ATOM 661 C CA . SER A 1 82 ? 8.68 -36.438 -7.293 1 39.78 82 SER A CA 1
ATOM 662 C C . SER A 1 82 ? 8.758 -37.625 -6.363 1 39.78 82 SER A C 1
ATOM 664 O O . SER A 1 82 ? 9.18 -37.5 -5.211 1 39.78 82 SER A O 1
ATOM 666 N N . THR A 1 83 ? 7.746 -38.375 -6.098 1 39.5 83 THR A N 1
ATOM 667 C CA . THR A 1 83 ? 7.957 -39.781 -5.699 1 39.5 83 THR A CA 1
ATOM 668 C C . THR A 1 83 ? 9.234 -40.312 -6.328 1 39.5 83 THR A C 1
ATOM 670 O O . THR A 1 83 ? 9.219 -40.781 -7.473 1 39.5 83 THR A O 1
ATOM 673 N N . LYS A 1 84 ? 10.266 -39.562 -6.359 1 40.91 84 LYS A N 1
ATOM 674 C CA . LYS A 1 84 ? 11.531 -40.219 -6.656 1 40.91 84 LYS A CA 1
ATOM 675 C C . LYS A 1 84 ? 11.812 -41.344 -5.648 1 40.91 84 LYS A C 1
ATOM 677 O O . LYS A 1 84 ? 12.68 -41.188 -4.781 1 40.91 84 LYS A O 1
ATOM 682 N N . ASP A 1 85 ? 10.969 -41.719 -4.664 1 37 85 ASP A N 1
ATOM 683 C CA . ASP A 1 85 ? 11.617 -42.812 -3.969 1 37 85 ASP A CA 1
ATOM 684 C C . ASP A 1 85 ? 11.906 -43.969 -4.926 1 37 85 ASP A C 1
ATOM 686 O O . ASP A 1 85 ? 11.008 -44.75 -5.254 1 37 85 ASP A O 1
ATOM 690 N N . ALA A 1 86 ? 12.586 -43.781 -6.016 1 36.97 86 ALA A N 1
ATOM 691 C CA . ALA A 1 86 ? 13.148 -44.938 -6.707 1 36.97 86 ALA A CA 1
ATOM 692 C C . ALA A 1 86 ? 13.867 -45.875 -5.73 1 36.97 86 ALA A C 1
ATOM 694 O O . ALA A 1 86 ? 14.93 -45.531 -5.207 1 36.97 86 ALA A O 1
ATOM 695 N N . SER A 1 87 ? 13.141 -46.438 -4.793 1 36.5 87 SER A N 1
ATOM 696 C CA . SER A 1 87 ? 13.719 -47.656 -4.207 1 36.5 87 SER A CA 1
ATOM 697 C C . SER A 1 87 ? 14.352 -48.531 -5.273 1 36.5 87 SER A C 1
ATOM 699 O O . SER A 1 87 ? 13.664 -49 -6.188 1 36.5 87 SER A O 1
ATOM 701 N N . THR A 1 88 ? 15.57 -48.281 -5.68 1 34.12 88 THR A N 1
ATOM 702 C CA . THR A 1 88 ? 16.516 -49.094 -6.453 1 34.12 88 THR A CA 1
ATOM 703 C C . THR A 1 88 ? 16.453 -50.562 -6.016 1 34.12 88 THR A C 1
ATOM 705 O O . THR A 1 88 ? 17.109 -50.938 -5.043 1 34.12 88 THR A O 1
ATOM 708 N N . THR A 1 89 ? 15.281 -51.156 -5.523 1 35.09 89 THR A N 1
ATOM 709 C CA . THR A 1 89 ? 15.523 -52.562 -5.316 1 35.09 89 THR A CA 1
ATOM 710 C C . THR A 1 89 ? 15.953 -53.25 -6.617 1 35.09 89 THR A C 1
ATOM 712 O O . THR A 1 89 ? 15.211 -53.219 -7.602 1 35.09 89 THR A O 1
ATOM 715 N N . ALA A 1 90 ? 17.234 -53.469 -6.973 1 34.47 90 ALA A N 1
ATOM 716 C CA . ALA A 1 90 ? 17.984 -54.156 -8.016 1 34.47 90 ALA A CA 1
ATOM 717 C C . ALA A 1 90 ? 17.453 -55.562 -8.25 1 34.47 90 ALA A C 1
ATOM 719 O O . ALA A 1 90 ? 18.094 -56.375 -8.906 1 34.47 90 ALA A O 1
ATOM 720 N N . THR A 1 91 ? 16.234 -56.031 -7.836 1 31.33 91 THR A N 1
ATOM 721 C CA . THR A 1 91 ? 16.422 -57.469 -8.023 1 31.33 91 THR A CA 1
ATOM 722 C C . THR A 1 91 ? 16.781 -57.781 -9.469 1 31.33 91 THR A C 1
ATOM 724 O O . THR A 1 91 ? 16.562 -56.969 -10.359 1 31.33 91 THR A O 1
ATOM 727 N N . ALA A 1 92 ? 16.375 -59.094 -10.062 1 31.67 92 ALA A N 1
ATOM 728 C CA . ALA A 1 92 ? 16.969 -60.188 -10.828 1 31.67 92 ALA A CA 1
ATOM 729 C C . ALA A 1 92 ? 16.859 -59.938 -12.328 1 31.67 92 ALA A C 1
ATOM 731 O O . ALA A 1 92 ? 17.875 -59.812 -13.023 1 31.67 92 ALA A O 1
ATOM 732 N N . THR A 1 93 ? 16.125 -60.844 -13.203 1 29.73 93 THR A N 1
ATOM 733 C CA . THR A 1 93 ? 16.562 -61.75 -14.258 1 29.73 93 THR A CA 1
ATOM 734 C C . THR A 1 93 ? 16.328 -61.156 -15.633 1 29.73 93 THR A C 1
ATOM 736 O O . THR A 1 93 ? 17.203 -61.188 -16.5 1 29.73 93 THR A O 1
ATOM 739 N N . VAL A 1 94 ? 14.891 -60.938 -16.156 1 34.22 94 VAL A N 1
ATOM 740 C CA . VAL A 1 94 ? 14.508 -61.625 -17.375 1 34.22 94 VAL A CA 1
ATOM 741 C C . VAL A 1 94 ? 15 -60.844 -18.594 1 34.22 94 VAL A C 1
ATOM 743 O O . VAL A 1 94 ? 15.164 -59.625 -18.531 1 34.22 94 VAL A O 1
ATOM 746 N N . PRO A 1 95 ? 14.703 -61.438 -20 1 35.16 95 PRO A N 1
ATOM 747 C CA . PRO A 1 95 ? 15.398 -61.406 -21.281 1 35.16 95 PRO A CA 1
ATOM 748 C C . PRO A 1 95 ? 15.164 -60.125 -22.062 1 35.16 95 PRO A C 1
ATOM 750 O O . PRO A 1 95 ? 14.172 -59.406 -21.812 1 35.16 95 PRO A O 1
ATOM 753 N N . SER A 1 96 ? 16.125 -59.562 -22.75 1 30.77 96 SER A N 1
ATOM 754 C CA . SER A 1 96 ? 16.641 -58.406 -23.453 1 30.77 96 SER A CA 1
ATOM 755 C C . SER A 1 96 ? 15.797 -58.062 -24.672 1 30.77 96 SER A C 1
ATOM 757 O O . SER A 1 96 ? 16.109 -58.438 -25.797 1 30.77 96 SER A O 1
ATOM 759 N N . LYS A 1 97 ? 14.359 -58.312 -24.594 1 28.8 97 LYS A N 1
ATOM 760 C CA . LYS A 1 97 ? 13.852 -58.188 -25.953 1 28.8 97 LYS A CA 1
ATOM 761 C C . LYS A 1 97 ? 14.133 -56.781 -26.516 1 28.8 97 LYS A C 1
ATOM 763 O O . LYS A 1 97 ? 14.094 -55.812 -25.781 1 28.8 97 LYS A O 1
ATOM 768 N N . ALA A 1 98 ? 14.562 -56.656 -27.688 1 32.94 98 ALA A N 1
ATOM 769 C CA . ALA A 1 98 ? 15.18 -55.75 -28.641 1 32.94 98 ALA A CA 1
ATOM 770 C C . ALA A 1 98 ? 14.203 -54.656 -29.047 1 32.94 98 ALA A C 1
ATOM 772 O O . ALA A 1 98 ? 13.234 -54.906 -29.781 1 32.94 98 ALA A O 1
ATOM 773 N N . ARG A 1 99 ? 13.617 -53.938 -28.031 1 26.8 99 ARG A N 1
ATOM 774 C CA . ARG A 1 99 ? 12.578 -53.031 -28.5 1 26.8 99 ARG A CA 1
ATOM 775 C C . ARG A 1 99 ? 13.148 -52 -29.438 1 26.8 99 ARG A C 1
ATOM 777 O O . ARG A 1 99 ? 14.188 -51.406 -29.156 1 26.8 99 ARG A O 1
ATOM 784 N N . THR A 1 100 ? 12.711 -51.938 -30.641 1 30.55 100 THR A N 1
ATOM 785 C CA . THR A 1 100 ? 13.039 -51.125 -31.812 1 30.55 100 THR A CA 1
ATOM 786 C C . THR A 1 100 ? 12.711 -49.656 -31.562 1 30.55 100 THR A C 1
ATOM 788 O O . THR A 1 100 ? 11.57 -49.312 -31.25 1 30.55 100 THR A O 1
ATOM 791 N N . LYS A 1 101 ? 13.594 -48.969 -30.891 1 29.55 101 LYS A N 1
ATOM 792 C CA . LYS A 1 101 ? 13.484 -47.562 -30.516 1 29.55 101 LYS A CA 1
ATOM 793 C C . LYS A 1 101 ? 13.352 -46.656 -31.734 1 29.55 101 LYS A C 1
ATOM 795 O O . LYS A 1 101 ? 14.25 -46.625 -32.562 1 29.55 101 LYS A O 1
ATOM 800 N N . THR A 1 102 ? 12.078 -46.562 -32.312 1 31.83 102 THR A N 1
ATOM 801 C CA . THR A 1 102 ? 11.883 -45.719 -33.469 1 31.83 102 THR A CA 1
ATOM 802 C C . THR A 1 102 ? 12.25 -44.281 -33.156 1 31.83 102 THR A C 1
ATOM 804 O O . THR A 1 102 ? 11.945 -43.781 -32.062 1 31.83 102 THR A O 1
ATOM 807 N N . PRO A 1 103 ? 13.219 -43.688 -33.812 1 34.25 103 PRO A N 1
ATOM 808 C CA . PRO A 1 103 ? 13.883 -42.375 -33.656 1 34.25 103 PRO A CA 1
ATOM 809 C C . PRO A 1 103 ? 12.938 -41.188 -33.906 1 34.25 103 PRO A C 1
ATOM 811 O O . PRO A 1 103 ? 12.258 -41.156 -34.938 1 34.25 103 PRO A O 1
ATOM 814 N N . ILE A 1 104 ? 12.102 -40.781 -32.906 1 29.56 104 ILE A N 1
ATOM 815 C CA . ILE A 1 104 ? 11.234 -39.594 -33.062 1 29.56 104 ILE A CA 1
ATOM 816 C C . ILE A 1 104 ? 12.078 -38.375 -33.406 1 29.56 104 ILE A C 1
ATOM 818 O O . ILE A 1 104 ? 12.945 -37.969 -32.625 1 29.56 104 ILE A O 1
ATOM 822 N N . ALA A 1 105 ? 12.344 -38.125 -34.656 1 34.41 105 ALA A N 1
ATOM 823 C CA . ALA A 1 105 ? 13.078 -37 -35.188 1 34.41 105 ALA A CA 1
ATOM 824 C C . ALA A 1 105 ? 12.398 -35.688 -34.812 1 34.41 105 ALA A C 1
ATOM 826 O O . ALA A 1 105 ? 11.227 -35.469 -35.125 1 34.41 105 ALA A O 1
ATOM 827 N N . TRP A 1 106 ? 12.609 -35.156 -33.531 1 33.06 106 TRP A N 1
ATOM 828 C CA . TRP A 1 106 ? 12.195 -33.844 -33.031 1 33.06 106 TRP A CA 1
ATOM 829 C C . TRP A 1 106 ? 12.625 -32.719 -34 1 33.06 106 TRP A C 1
ATOM 831 O O . TRP A 1 106 ? 13.82 -32.531 -34.219 1 33.06 106 TRP A O 1
ATOM 841 N N . TRP A 1 107 ? 11.914 -32.5 -35.094 1 32.34 107 TRP A N 1
ATOM 842 C CA . TRP A 1 107 ? 12.133 -31.406 -36.031 1 32.34 107 TRP A CA 1
ATOM 843 C C . TRP A 1 107 ? 12.133 -30.062 -35.312 1 32.34 107 TRP A C 1
ATOM 845 O O . TRP A 1 107 ? 11.133 -29.688 -34.719 1 32.34 107 TRP A O 1
ATOM 855 N N . ILE A 1 108 ? 13.211 -29.734 -34.656 1 33.72 108 ILE A N 1
ATOM 856 C CA . ILE A 1 108 ? 13.492 -28.406 -34.125 1 33.72 108 ILE A CA 1
ATOM 857 C C . ILE A 1 108 ? 13.289 -27.344 -35.188 1 33.72 108 ILE A C 1
ATOM 859 O O . ILE A 1 108 ? 14.055 -27.281 -36.156 1 33.72 108 ILE A O 1
ATOM 863 N N . TYR A 1 109 ? 12.047 -27.047 -35.656 1 38.22 109 TYR A N 1
ATOM 864 C CA . TYR A 1 109 ? 11.859 -25.969 -36.625 1 38.22 109 TYR A CA 1
ATOM 865 C C . TYR A 1 109 ? 12.398 -24.656 -36.062 1 38.22 109 TYR A C 1
ATOM 867 O O . TYR A 1 109 ? 12.102 -24.281 -34.938 1 38.22 109 TYR A O 1
ATOM 875 N N . PRO A 1 110 ? 13.523 -24.094 -36.625 1 40.12 110 PRO A N 1
ATOM 876 C CA . PRO A 1 110 ? 14.117 -22.781 -36.344 1 40.12 110 PRO A CA 1
ATOM 877 C C . PRO A 1 110 ? 13.133 -21.625 -36.562 1 40.12 110 PRO A C 1
ATOM 879 O O . PRO A 1 110 ? 12.641 -21.438 -37.688 1 40.12 110 PRO A O 1
ATOM 882 N N . VAL A 1 111 ? 12.219 -21.281 -35.656 1 33.34 111 VAL A N 1
ATOM 883 C CA . VAL A 1 111 ? 11.344 -20.109 -35.812 1 33.34 111 VAL A CA 1
ATOM 884 C C . VAL A 1 111 ? 12.18 -18.859 -36 1 33.34 111 VAL A C 1
ATOM 886 O O . VAL A 1 111 ? 12.961 -18.469 -35.125 1 33.34 111 VAL A O 1
ATOM 889 N N . ILE A 1 112 ? 12.688 -18.625 -37.156 1 35.72 112 ILE A N 1
ATOM 890 C CA . ILE A 1 112 ? 13.367 -17.406 -37.562 1 35.72 112 ILE A CA 1
ATOM 891 C C . ILE A 1 112 ? 12.445 -16.203 -37.375 1 35.72 112 ILE A C 1
ATOM 893 O O . ILE A 1 112 ? 11.391 -16.109 -38.031 1 35.72 112 ILE A O 1
ATOM 897 N N . PHE A 1 113 ? 12.273 -15.688 -36.125 1 36.81 113 PHE A N 1
ATOM 898 C CA . PHE A 1 113 ? 11.547 -14.453 -35.875 1 36.81 113 PHE A CA 1
ATOM 899 C C . PHE A 1 113 ? 12.125 -13.297 -36.688 1 36.81 113 PHE A C 1
ATOM 901 O O . PHE A 1 113 ? 13.234 -12.836 -36.406 1 36.81 113 PHE A O 1
ATOM 908 N N . ILE A 1 114 ? 11.82 -13.18 -37.906 1 35.41 114 ILE A N 1
ATOM 909 C CA . ILE A 1 114 ? 12.203 -12.094 -38.781 1 35.41 114 ILE A CA 1
ATOM 910 C C . ILE A 1 114 ? 11.617 -10.781 -38.281 1 35.41 114 ILE A C 1
ATOM 912 O O . ILE A 1 114 ? 10.398 -10.586 -38.281 1 35.41 114 ILE A O 1
ATOM 916 N N . CYS A 1 115 ? 12.047 -10.18 -37.156 1 39.16 115 CYS A N 1
ATOM 917 C CA . CYS A 1 115 ? 11.625 -8.836 -36.781 1 39.16 115 CYS A CA 1
ATOM 918 C C . CYS A 1 115 ? 11.883 -7.852 -37.938 1 39.16 115 CYS A C 1
ATOM 920 O O . CYS A 1 115 ? 13.008 -7.734 -38.406 1 39.16 115 CYS A O 1
ATOM 922 N N . PRO A 1 116 ? 10.859 -7.414 -38.781 1 40.41 116 PRO A N 1
ATOM 923 C CA . PRO A 1 116 ? 10.961 -6.457 -39.875 1 40.41 116 PRO A CA 1
ATOM 924 C C . PRO A 1 116 ? 11.586 -5.129 -39.469 1 40.41 116 PRO A C 1
ATOM 926 O O . PRO A 1 116 ? 11.18 -4.543 -38.469 1 40.41 116 PRO A O 1
ATOM 929 N N . ILE A 1 117 ? 12.883 -4.898 -39.656 1 41.31 117 ILE A N 1
ATOM 930 C CA . ILE A 1 117 ? 13.633 -3.648 -39.562 1 41.31 117 ILE A CA 1
ATOM 931 C C . ILE A 1 117 ? 12.969 -2.586 -40.438 1 41.31 117 ILE A C 1
ATOM 933 O O . ILE A 1 117 ? 12.898 -2.734 -41.656 1 41.31 117 ILE A O 1
ATOM 937 N N . ILE A 1 118 ? 11.789 -1.971 -40.125 1 40 118 ILE A N 1
ATOM 938 C CA . ILE A 1 118 ? 11.25 -0.848 -40.875 1 40 118 ILE A CA 1
ATOM 939 C C . ILE A 1 118 ? 12.344 0.194 -41.094 1 40 118 ILE A C 1
ATOM 941 O O . ILE A 1 118 ? 12.906 0.728 -40.156 1 40 118 ILE A O 1
ATOM 945 N N . LEU A 1 119 ? 13.055 0.193 -42.188 1 40.28 119 LEU A N 1
ATOM 946 C CA . LEU A 1 119 ? 13.992 1.131 -42.812 1 40.28 119 LEU A CA 1
ATOM 947 C C . LEU A 1 119 ? 13.438 2.549 -42.781 1 40.28 119 LEU A C 1
ATOM 949 O O . LEU A 1 119 ? 12.328 2.793 -43.281 1 40.28 119 LEU A O 1
ATOM 953 N N . GLY A 1 120 ? 13.758 3.361 -41.719 1 43.66 120 GLY A N 1
ATOM 954 C CA . GLY A 1 120 ? 13.695 4.812 -41.656 1 43.66 120 GLY A CA 1
ATOM 955 C C . GLY A 1 120 ? 14.195 5.492 -42.906 1 43.66 120 GLY A C 1
ATOM 956 O O . GLY A 1 120 ? 15.375 5.406 -43.25 1 43.66 120 GLY A O 1
ATOM 957 N N . ILE A 1 121 ? 13.461 5.336 -44.062 1 40.41 121 ILE A N 1
ATOM 958 C CA . ILE A 1 121 ? 13.859 6.105 -45.219 1 40.41 121 ILE A CA 1
ATOM 959 C C . ILE A 1 121 ? 14.102 7.559 -44.844 1 40.41 121 ILE A C 1
ATOM 961 O O . ILE A 1 121 ? 13.25 8.188 -44.188 1 40.41 121 ILE A O 1
ATOM 965 N N . LEU A 1 122 ? 15.445 7.938 -44.75 1 40.19 122 LEU A N 1
ATOM 966 C CA . LEU A 1 122 ? 16.094 9.242 -44.844 1 40.19 122 LEU A CA 1
ATOM 967 C C . LEU A 1 122 ? 15.57 10.047 -46 1 40.19 122 LEU A C 1
ATOM 969 O O . LEU A 1 122 ? 15.836 9.719 -47.156 1 40.19 122 LEU A O 1
ATOM 973 N N . GLY A 1 123 ? 14.203 10.297 -46.219 1 28.73 123 GLY A N 1
ATOM 974 C CA . GLY A 1 123 ? 14.125 11.461 -47.094 1 28.73 123 GLY A CA 1
ATOM 975 C C . GLY A 1 123 ? 14.578 12.742 -46.406 1 28.73 123 GLY A C 1
ATOM 976 O O . GLY A 1 123 ? 14.57 12.836 -45.156 1 28.73 123 GLY A O 1
ATOM 977 N N . MET B 1 1 ? -4.586 1.796 1.453 1 98 1 MET B N 1
ATOM 978 C CA . MET B 1 1 ? -4.039 2.324 2.699 1 98 1 MET B CA 1
ATOM 979 C C . MET B 1 1 ? -5.055 3.223 3.4 1 98 1 MET B C 1
ATOM 981 O O . MET B 1 1 ? -5.73 4.027 2.754 1 98 1 MET B O 1
ATOM 985 N N . MET B 1 2 ? -5.242 3.074 4.668 1 98.62 2 MET B N 1
ATOM 986 C CA . MET B 1 2 ? -6.105 3.957 5.449 1 98.62 2 MET B CA 1
ATOM 987 C C . MET B 1 2 ? -5.324 4.617 6.582 1 98.62 2 MET B C 1
ATOM 989 O O . MET B 1 2 ? -4.867 3.938 7.504 1 98.62 2 MET B O 1
ATOM 993 N N . CYS B 1 3 ? -5.203 5.902 6.449 1 98.12 3 CYS B N 1
ATOM 994 C CA . CYS B 1 3 ? -4.477 6.707 7.43 1 98.12 3 CYS B CA 1
ATOM 995 C C . CYS B 1 3 ? -5.387 7.109 8.586 1 98.12 3 CYS B C 1
ATOM 997 O O . CYS B 1 3 ? -6.535 7.5 8.367 1 98.12 3 CYS B O 1
ATOM 999 N N . LYS B 1 4 ? -4.852 7.066 9.773 1 95.94 4 LYS B N 1
ATOM 1000 C CA . LYS B 1 4 ? -5.645 7.492 10.922 1 95.94 4 LYS B CA 1
ATOM 1001 C C . LYS B 1 4 ? -4.762 8.078 12.023 1 95.94 4 LYS B C 1
ATOM 1003 O O . LYS B 1 4 ? -3.547 7.863 12.023 1 95.94 4 LYS B O 1
ATOM 1008 N N . GLU B 1 5 ? -5.379 8.844 12.836 1 94.12 5 GLU B N 1
ATOM 1009 C CA . GLU B 1 5 ? -4.73 9.344 14.047 1 94.12 5 GLU B CA 1
ATOM 1010 C C . GLU B 1 5 ? -5.039 8.453 15.242 1 94.12 5 GLU B C 1
ATOM 1012 O O . GLU B 1 5 ? -6.207 8.188 15.547 1 94.12 5 GLU B O 1
ATOM 1017 N N . GLU B 1 6 ? -3.939 8.039 15.898 1 92.56 6 GLU B N 1
ATOM 1018 C CA . GLU B 1 6 ? -4.105 7.203 17.094 1 92.56 6 GLU B CA 1
ATOM 1019 C C . GLU B 1 6 ? -4.445 8.047 18.312 1 92.56 6 GLU B C 1
ATOM 1021 O O . GLU B 1 6 ? -4.27 9.266 18.297 1 92.56 6 GLU B O 1
ATOM 1026 N N . SER B 1 7 ? -4.938 7.32 19.359 1 90.31 7 SER B N 1
ATOM 1027 C CA . SER B 1 7 ? -5.336 7.996 20.594 1 90.31 7 SER B CA 1
ATOM 1028 C C . SER B 1 7 ? -4.148 8.703 21.234 1 90.31 7 SER B C 1
ATOM 1030 O O . SER B 1 7 ? -4.324 9.727 21.906 1 90.31 7 SER B O 1
ATOM 1032 N N . ASN B 1 8 ? -2.943 8.219 21.047 1 90.56 8 ASN B N 1
ATOM 1033 C CA . ASN B 1 8 ? -1.748 8.805 21.641 1 90.56 8 ASN B CA 1
ATOM 1034 C C . ASN B 1 8 ? -1.18 9.93 20.781 1 90.56 8 ASN B C 1
ATOM 1036 O O . ASN B 1 8 ? -0.101 10.453 21.078 1 90.56 8 ASN B O 1
ATOM 1040 N N . GLY B 1 9 ? -1.848 10.273 19.75 1 87.81 9 GLY B N 1
ATOM 1041 C CA . GLY B 1 9 ? -1.436 11.391 18.906 1 87.81 9 GLY B CA 1
ATOM 1042 C C . GLY B 1 9 ? -0.547 10.977 17.75 1 87.81 9 GLY B C 1
ATOM 1043 O O . GLY B 1 9 ? -0.297 11.773 16.844 1 87.81 9 GLY B O 1
ATOM 1044 N N . HIS B 1 10 ? -0.12 9.75 17.719 1 92.81 10 HIS B N 1
ATOM 1045 C CA . HIS B 1 10 ? 0.667 9.242 16.609 1 92.81 10 HIS B CA 1
ATOM 1046 C C . HIS B 1 10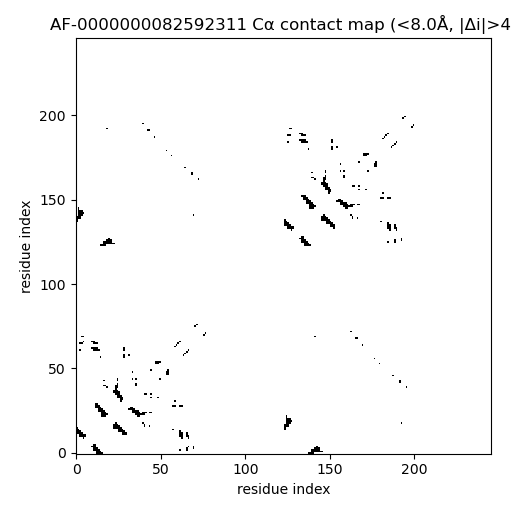 ? -0.228 8.867 15.422 1 92.81 10 HIS B C 1
ATOM 1048 O O . HIS B 1 10 ? -1.438 8.695 15.594 1 92.81 10 HIS B O 1
ATOM 1054 N N . THR B 1 11 ? 0.338 8.922 14.305 1 95.69 11 THR B N 1
ATOM 1055 C CA . THR B 1 11 ? -0.414 8.523 13.117 1 95.69 11 THR B CA 1
ATOM 1056 C C . THR B 1 11 ? -0.005 7.125 12.664 1 95.69 11 THR B C 1
ATOM 1058 O O . THR B 1 11 ? 1.135 6.707 12.875 1 95.69 11 THR B O 1
ATOM 1061 N N . SER B 1 12 ? -0.883 6.402 12.18 1 97.19 12 SER B N 1
ATOM 1062 C CA . SER B 1 12 ? -0.668 5.066 11.633 1 97.19 12 SER B CA 1
ATOM 1063 C C . SER B 1 12 ? -1.546 4.824 10.406 1 97.19 12 SER B C 1
ATOM 1065 O O . SER B 1 12 ? -2.367 5.672 10.055 1 97.19 12 SER B O 1
ATOM 1067 N N . ALA B 1 13 ? -1.27 3.715 9.773 1 98.44 13 ALA B N 1
ATOM 1068 C CA . ALA B 1 13 ? -2.111 3.336 8.641 1 98.44 13 ALA B CA 1
ATOM 1069 C C . ALA B 1 13 ? -2.193 1.818 8.5 1 98.44 13 ALA B C 1
ATOM 1071 O O . ALA B 1 13 ? -1.336 1.095 9.008 1 98.44 13 ALA B O 1
ATOM 1072 N N . SER B 1 14 ? -3.174 1.406 7.918 1 98.44 14 SER B N 1
ATOM 1073 C CA . SER B 1 14 ? -3.322 0.008 7.527 1 98.44 14 SER B CA 1
ATOM 1074 C C . SER B 1 14 ? -3.342 -0.143 6.012 1 98.44 14 SER B C 1
ATOM 1076 O O . SER B 1 14 ? -3.883 0.709 5.305 1 98.44 14 SER B O 1
ATOM 1078 N N . TRP B 1 15 ? -2.709 -1.142 5.562 1 98.75 15 TRP B N 1
ATOM 1079 C CA . TRP B 1 15 ? -2.674 -1.519 4.152 1 98.75 15 TRP B CA 1
ATOM 1080 C C . TRP B 1 15 ? -3.326 -2.881 3.938 1 98.75 15 TRP B C 1
ATOM 1082 O O . TRP B 1 15 ? -3.102 -3.812 4.711 1 98.75 15 TRP B O 1
ATOM 1092 N N . GLU B 1 16 ? -4.164 -2.965 2.953 1 98.62 16 GLU B N 1
ATOM 1093 C CA . GLU B 1 16 ? -4.82 -4.23 2.643 1 98.62 16 GLU B CA 1
ATOM 1094 C C . GLU B 1 16 ? -4.48 -4.699 1.231 1 98.62 16 GLU B C 1
ATOM 1096 O O . GLU B 1 16 ? -4.387 -3.889 0.308 1 98.62 16 GLU B O 1
ATOM 1101 N N . PHE B 1 17 ? -4.27 -5.973 1.188 1 98.75 17 PHE B N 1
ATOM 1102 C CA . PHE B 1 17 ? -3.914 -6.625 -0.065 1 98.75 17 PHE B CA 1
ATOM 1103 C C . PHE B 1 17 ? -4.859 -7.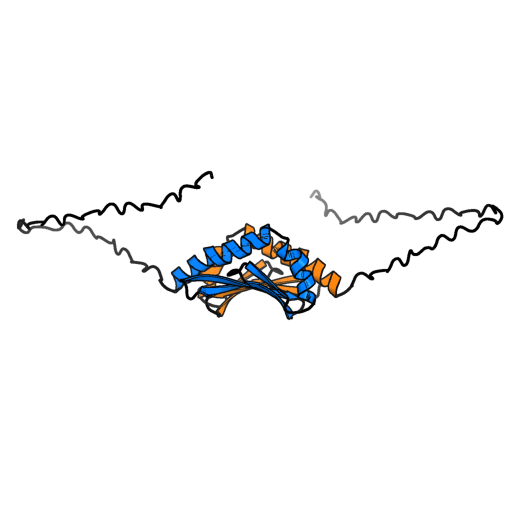785 -0.355 1 98.75 17 PHE B C 1
ATOM 1105 O O . PHE B 1 17 ? -5.273 -8.5 0.56 1 98.75 17 PHE B O 1
ATOM 1112 N N . GLY B 1 18 ? -5.176 -7.918 -1.639 1 98.31 18 GLY B N 1
ATOM 1113 C CA . GLY B 1 18 ? -6.109 -8.977 -1.996 1 98.31 18 GLY B CA 1
ATOM 1114 C C . GLY B 1 18 ? -5.918 -9.484 -3.412 1 98.31 18 GLY B C 1
ATOM 1115 O O . GLY B 1 18 ? -5.184 -8.883 -4.199 1 98.31 18 GLY B O 1
ATOM 1116 N N . LEU B 1 19 ? -6.551 -10.609 -3.621 1 95.75 19 LEU B N 1
ATOM 1117 C CA . LEU B 1 19 ? -6.555 -11.266 -4.922 1 95.75 19 LEU B CA 1
ATOM 1118 C C . LEU B 1 19 ? -7.98 -11.531 -5.395 1 95.75 19 LEU B C 1
ATOM 1120 O O . LEU B 1 19 ? -8.812 -12.016 -4.629 1 95.75 19 LEU B O 1
ATOM 1124 N N . ARG B 1 20 ? -8.219 -11.117 -6.555 1 90.5 20 ARG B N 1
ATOM 1125 C CA . ARG B 1 20 ? -9.469 -11.438 -7.227 1 90.5 20 ARG B CA 1
ATOM 1126 C C . ARG B 1 20 ? -10.664 -11 -6.395 1 90.5 20 ARG B C 1
ATOM 1128 O O . ARG B 1 20 ? -11.609 -11.766 -6.188 1 90.5 20 ARG B O 1
ATOM 1135 N N . GLY B 1 21 ? -10.57 -9.859 -5.852 1 93.56 21 GLY B N 1
ATOM 1136 C CA . GLY B 1 21 ? -11.703 -9.25 -5.172 1 93.56 21 GLY B CA 1
ATOM 1137 C C . GLY B 1 21 ? -11.773 -9.594 -3.697 1 93.56 21 GLY B C 1
ATOM 1138 O O . GLY B 1 21 ? -12.672 -9.133 -2.986 1 93.56 21 GLY B O 1
ATOM 1139 N N . LYS B 1 22 ? -10.852 -10.32 -3.287 1 95.62 22 LYS B N 1
ATOM 1140 C CA . LYS B 1 22 ? -10.883 -10.75 -1.892 1 95.62 22 LYS B CA 1
ATOM 1141 C C . LYS B 1 22 ? -9.672 -10.227 -1.128 1 95.62 22 LYS B C 1
ATOM 1143 O O . LYS B 1 22 ? -8.531 -10.594 -1.431 1 95.62 22 LYS B O 1
ATOM 1148 N N . LYS B 1 23 ? -9.93 -9.43 -0.113 1 97.88 23 LYS B N 1
ATOM 1149 C CA . LYS B 1 23 ? -8.859 -8.992 0.777 1 97.88 23 LYS B CA 1
ATOM 1150 C C . LYS B 1 23 ? -8.281 -10.164 1.558 1 97.88 23 LYS B C 1
ATOM 1152 O O . LYS B 1 23 ? -9.008 -10.875 2.26 1 97.88 23 LYS B O 1
ATOM 1157 N N . SER B 1 24 ? -7.004 -10.328 1.457 1 98.44 24 SER B N 1
ATOM 1158 C CA . SER B 1 24 ? -6.457 -11.562 2.01 1 98.44 24 SER B CA 1
ATOM 1159 C C . SER B 1 24 ? -5.305 -11.273 2.965 1 98.44 24 SER B C 1
ATOM 1161 O O . SER B 1 24 ? -4.898 -12.148 3.734 1 98.44 24 SER B O 1
ATOM 1163 N N . LEU B 1 25 ? -4.727 -10.094 3.023 1 98.88 25 LEU B N 1
ATOM 1164 C CA . LEU B 1 25 ? -3.59 -9.727 3.861 1 98.88 25 LEU B CA 1
ATOM 1165 C C . LEU B 1 25 ? -3.703 -8.281 4.324 1 98.88 25 LEU B C 1
ATOM 1167 O O . LEU B 1 25 ? -4.137 -7.414 3.564 1 98.88 25 LEU B O 1
ATOM 1171 N N . ARG B 1 26 ? -3.365 -8.047 5.531 1 98.88 26 ARG B N 1
ATOM 1172 C CA . ARG B 1 26 ? -3.377 -6.695 6.082 1 98.88 26 ARG B CA 1
ATOM 1173 C C . ARG B 1 26 ? -2.059 -6.375 6.781 1 98.88 26 ARG B C 1
ATOM 1175 O O . ARG B 1 26 ? -1.514 -7.219 7.5 1 98.88 26 ARG B O 1
ATOM 1182 N N . PHE B 1 27 ? -1.536 -5.23 6.496 1 98.88 27 PHE B N 1
ATOM 1183 C CA . PHE B 1 27 ? -0.395 -4.699 7.23 1 98.88 27 PHE B CA 1
ATOM 1184 C C . PHE B 1 27 ? -0.812 -3.52 8.102 1 98.88 27 PHE B C 1
ATOM 1186 O O . PHE B 1 27 ? -1.399 -2.555 7.605 1 98.88 27 PHE B O 1
ATOM 1193 N N . ASP B 1 28 ? -0.541 -3.615 9.359 1 98.56 28 ASP B N 1
ATOM 1194 C CA . ASP B 1 28 ? -0.767 -2.521 10.297 1 98.56 28 ASP B CA 1
ATOM 1195 C C . ASP B 1 28 ? 0.55 -1.858 10.695 1 98.56 28 ASP B C 1
ATOM 1197 O O . ASP B 1 28 ? 1.395 -2.482 11.336 1 98.56 28 ASP B O 1
ATOM 1201 N N . SER B 1 29 ? 0.632 -0.652 10.406 1 97.88 29 SER B N 1
ATOM 1202 C CA . SER B 1 29 ? 1.899 0.031 10.641 1 97.88 29 SER B CA 1
ATOM 1203 C C . SER B 1 29 ? 2.088 0.352 12.117 1 97.88 29 SER B C 1
ATOM 1205 O O . SER B 1 29 ? 3.209 0.598 12.57 1 97.88 29 SER B O 1
ATOM 1207 N N . LYS B 1 30 ? 0.995 0.452 12.836 1 95.81 30 LYS B N 1
ATOM 1208 C CA . LYS B 1 30 ? 1.088 0.757 14.266 1 95.81 30 LYS B CA 1
ATOM 1209 C C . LYS B 1 30 ? 1.999 -0.236 14.977 1 95.81 30 LYS B C 1
ATOM 1211 O O . LYS B 1 30 ? 2.846 0.159 15.781 1 95.81 30 LYS B O 1
ATOM 1216 N N . ASN B 1 31 ? 1.839 -1.446 14.734 1 95.06 31 ASN B N 1
ATOM 1217 C CA . ASN B 1 31 ? 2.656 -2.473 15.375 1 95.06 31 ASN B CA 1
ATOM 1218 C C . ASN B 1 31 ? 3.498 -3.232 14.352 1 95.06 31 ASN B C 1
ATOM 1220 O O . ASN B 1 31 ? 4.105 -4.254 14.68 1 95.06 31 ASN B O 1
ATOM 1224 N N . ARG B 1 32 ? 3.457 -2.855 13.078 1 96.69 32 ARG B N 1
ATOM 1225 C CA . ARG B 1 32 ? 4.207 -3.434 11.969 1 96.69 32 ARG B CA 1
ATOM 1226 C C . ARG B 1 32 ? 3.869 -4.91 11.781 1 96.69 32 ARG B C 1
ATOM 1228 O O . ARG B 1 32 ? 4.75 -5.727 11.516 1 96.69 32 ARG B O 1
ATOM 1235 N N . ASN B 1 33 ? 2.631 -5.199 11.984 1 98 33 ASN B N 1
ATOM 1236 C CA . ASN B 1 33 ? 2.178 -6.586 11.93 1 98 33 ASN B CA 1
ATOM 1237 C C . ASN B 1 33 ? 1.452 -6.891 10.625 1 98 33 ASN B C 1
ATOM 1239 O O . ASN B 1 33 ? 0.652 -6.082 10.148 1 98 33 ASN B O 1
ATOM 1243 N N . TRP B 1 34 ? 1.841 -8.109 10.117 1 98.5 34 TRP B N 1
ATOM 1244 C CA . TRP B 1 34 ? 1.133 -8.664 8.969 1 98.5 34 TRP B CA 1
ATOM 1245 C C . TRP B 1 34 ? 0.104 -9.695 9.414 1 98.5 34 TRP B C 1
ATOM 1247 O O . TRP B 1 34 ? 0.443 -10.664 10.094 1 98.5 34 TRP B O 1
ATOM 1257 N N . THR B 1 35 ? -1.121 -9.508 9.008 1 98.62 35 THR B N 1
ATOM 1258 C CA . THR B 1 35 ? -2.195 -10.414 9.398 1 98.62 35 THR B CA 1
ATOM 1259 C C . THR B 1 35 ? -2.818 -11.07 8.164 1 98.62 35 THR B C 1
ATOM 1261 O O . THR B 1 35 ? -3.342 -10.375 7.289 1 98.62 35 THR B O 1
ATOM 1264 N N . VAL B 1 36 ? -2.814 -12.352 8.18 1 98.62 36 VAL B N 1
ATOM 1265 C CA . VAL B 1 36 ? -3.471 -13.102 7.113 1 98.62 36 VAL B CA 1
ATOM 1266 C C . VAL B 1 36 ? -4.969 -13.188 7.387 1 98.62 36 VAL B C 1
ATOM 1268 O O . VAL B 1 36 ? -5.391 -13.641 8.453 1 98.62 36 VAL B O 1
ATOM 1271 N N . LEU B 1 37 ? -5.711 -12.773 6.418 1 98.38 37 LEU B N 1
ATOM 1272 C CA . LEU B 1 37 ? -7.16 -12.742 6.574 1 98.38 37 LEU B CA 1
ATOM 1273 C C . LEU B 1 37 ? -7.805 -13.953 5.906 1 98.38 37 LEU B C 1
ATOM 1275 O O . LEU B 1 37 ? -8.859 -14.414 6.34 1 98.38 37 LEU B O 1
ATOM 1279 N N . HIS B 1 38 ? -7.195 -14.398 4.777 1 96.31 38 HIS B N 1
ATOM 1280 C CA . HIS B 1 38 ? -7.609 -15.578 4.023 1 96.31 38 HIS B CA 1
ATOM 1281 C C . HIS B 1 38 ? -6.406 -16.359 3.498 1 96.31 38 HIS B C 1
ATOM 1283 O O . HIS B 1 38 ? -5.293 -15.82 3.449 1 96.31 38 HIS B O 1
ATOM 1289 N N . ASN B 1 39 ? -6.574 -17.562 3.064 1 92.56 39 ASN B N 1
ATOM 1290 C CA . ASN B 1 39 ? -5.492 -18.5 2.746 1 92.56 39 ASN B CA 1
ATOM 1291 C C . ASN B 1 39 ? -4.531 -17.906 1.719 1 92.56 39 ASN B C 1
ATOM 1293 O O . ASN B 1 39 ? -3.318 -18.109 1.805 1 92.56 39 ASN B O 1
ATOM 1297 N N . GLU B 1 40 ? -5.062 -17.172 0.839 1 94.5 40 GLU B N 1
ATOM 1298 C CA . GLU B 1 40 ? -4.215 -16.594 -0.193 1 94.5 40 GLU B CA 1
ATOM 1299 C C . GLU B 1 40 ? -3.238 -15.578 0.404 1 94.5 40 GLU B C 1
ATOM 1301 O O . GLU B 1 40 ? -2.203 -15.281 -0.195 1 94.5 40 GLU B O 1
ATOM 1306 N N . GLY B 1 41 ? -3.666 -15.062 1.551 1 97.81 41 GLY B N 1
ATOM 1307 C CA . GLY B 1 41 ? -2.826 -14.094 2.232 1 97.81 41 GLY B CA 1
ATOM 1308 C C . GLY B 1 41 ? -1.474 -14.648 2.635 1 97.81 41 GLY B C 1
ATOM 1309 O O . GLY B 1 41 ? -0.5 -13.906 2.758 1 97.81 41 GLY B O 1
ATOM 1310 N N . THR B 1 42 ? -1.443 -15.922 2.857 1 96.88 42 THR B N 1
ATOM 1311 C CA . THR B 1 42 ? -0.175 -16.547 3.199 1 96.88 42 THR B CA 1
ATOM 1312 C C . THR B 1 42 ? 0.822 -16.422 2.051 1 96.88 42 THR B C 1
ATOM 1314 O O . THR B 1 42 ? 2.002 -16.141 2.277 1 96.88 42 THR B O 1
ATOM 1317 N N . LEU B 1 43 ? 0.328 -16.578 0.904 1 95.94 43 LEU B N 1
ATOM 1318 C CA . LEU B 1 43 ? 1.149 -16.438 -0.292 1 95.94 43 LEU B CA 1
ATOM 1319 C C . LEU B 1 43 ? 1.637 -15 -0.444 1 95.94 43 LEU B C 1
ATOM 1321 O O . LEU B 1 43 ? 2.82 -14.766 -0.698 1 95.94 43 LEU B O 1
ATOM 1325 N N . LEU B 1 44 ? 0.753 -14.086 -0.293 1 98.19 44 LEU B N 1
ATOM 1326 C CA . LEU B 1 44 ? 1.103 -12.672 -0.408 1 98.19 44 LEU B CA 1
ATOM 1327 C C . LEU B 1 44 ? 2.125 -12.281 0.652 1 98.19 44 LEU B C 1
ATOM 1329 O O . LEU B 1 44 ? 3.088 -11.562 0.357 1 98.19 44 LEU B O 1
ATOM 1333 N N . LYS B 1 45 ? 1.883 -12.742 1.845 1 98.56 45 LYS B N 1
ATOM 1334 C CA . LYS B 1 45 ? 2.748 -12.406 2.971 1 98.56 45 LYS B CA 1
ATOM 1335 C C . LYS B 1 45 ? 4.18 -12.867 2.725 1 98.56 45 LYS B C 1
ATOM 1337 O O . LYS B 1 45 ? 5.133 -12.156 3.057 1 98.56 45 LYS B O 1
ATOM 1342 N N . LYS B 1 46 ? 4.312 -14.023 2.15 1 97.12 46 LYS B N 1
ATOM 1343 C CA . LYS B 1 46 ? 5.633 -14.586 1.865 1 97.12 46 LYS B CA 1
ATOM 1344 C C . LYS B 1 46 ? 6.465 -13.617 1.021 1 97.12 46 LYS B C 1
ATOM 1346 O O . LYS B 1 46 ? 7.68 -13.523 1.2 1 97.12 46 LYS B O 1
ATOM 1351 N N . THR B 1 47 ? 5.832 -12.969 0.208 1 97.56 47 THR B N 1
ATOM 1352 C CA . THR B 1 47 ? 6.535 -12.062 -0.692 1 97.56 47 THR B CA 1
ATOM 1353 C C . THR B 1 47 ? 6.613 -10.656 -0.096 1 97.56 47 THR B C 1
ATOM 1355 O O . THR B 1 47 ? 7.695 -10.07 -0.007 1 97.56 47 THR B O 1
ATOM 1358 N N . LEU B 1 48 ? 5.547 -10.078 0.347 1 98.44 48 LEU B N 1
ATOM 1359 C CA . LEU B 1 48 ? 5.449 -8.68 0.738 1 98.44 48 LEU B CA 1
ATOM 1360 C C . LEU B 1 48 ? 6.199 -8.422 2.041 1 98.44 48 LEU B C 1
ATOM 1362 O O . LEU B 1 48 ? 6.863 -7.395 2.189 1 98.44 48 LEU B O 1
ATOM 1366 N N . ALA B 1 49 ? 6.121 -9.359 2.971 1 98.19 49 ALA B N 1
ATOM 1367 C CA . ALA B 1 49 ? 6.742 -9.164 4.277 1 98.19 49 ALA B CA 1
ATOM 1368 C C . ALA B 1 49 ? 8.266 -9.273 4.188 1 98.19 49 ALA B C 1
ATOM 1370 O O . ALA B 1 49 ? 8.977 -8.758 5.051 1 98.19 49 ALA B O 1
ATOM 1371 N N . ARG B 1 50 ? 8.719 -9.883 3.105 1 97.75 50 ARG B N 1
ATOM 1372 C CA . ARG B 1 50 ? 10.156 -10.078 2.939 1 97.75 50 ARG B CA 1
ATOM 1373 C C . ARG B 1 50 ? 10.766 -8.984 2.068 1 97.75 50 ARG B C 1
ATOM 1375 O O . ARG B 1 50 ? 11.984 -8.883 1.952 1 97.75 50 ARG B O 1
ATOM 1382 N N . ASP B 1 51 ? 9.953 -8.281 1.487 1 97.75 51 ASP B N 1
ATOM 1383 C CA . ASP B 1 51 ? 10.398 -7.164 0.656 1 97.75 51 ASP B CA 1
ATOM 1384 C C . ASP B 1 51 ? 10.719 -5.938 1.507 1 97.75 51 ASP B C 1
ATOM 1386 O O . ASP B 1 51 ? 9.812 -5.195 1.897 1 97.75 51 ASP B O 1
ATOM 1390 N N . ARG B 1 52 ? 11.945 -5.648 1.655 1 96.56 52 ARG B N 1
ATOM 1391 C CA . ARG B 1 52 ? 12.367 -4.578 2.549 1 96.56 52 ARG B CA 1
ATOM 1392 C C . ARG B 1 52 ? 11.984 -3.211 1.992 1 96.56 52 ARG B C 1
ATOM 1394 O O . ARG B 1 52 ? 11.648 -2.297 2.748 1 96.56 52 ARG B O 1
ATOM 1401 N N . ALA B 1 53 ? 12.117 -3.1 0.709 1 96.94 53 ALA B N 1
ATOM 1402 C CA . ALA B 1 53 ? 11.719 -1.835 0.096 1 96.94 53 ALA B CA 1
ATOM 1403 C C . ALA B 1 53 ? 10.234 -1.571 0.302 1 96.94 53 ALA B C 1
ATOM 1405 O O . ALA B 1 53 ? 9.828 -0.442 0.59 1 96.94 53 ALA B O 1
ATOM 1406 N N . MET B 1 54 ? 9.43 -2.576 0.198 1 97.38 54 MET B N 1
ATOM 1407 C CA . MET B 1 54 ? 7.992 -2.479 0.422 1 97.38 54 MET B CA 1
ATOM 1408 C C . MET B 1 54 ? 7.688 -2.082 1.863 1 97.38 54 MET B C 1
ATOM 1410 O O . MET B 1 54 ? 6.961 -1.118 2.105 1 97.38 54 MET B O 1
ATOM 1414 N N . THR B 1 55 ? 8.297 -2.795 2.748 1 97.19 55 THR B N 1
ATOM 1415 C CA . THR B 1 55 ? 8.047 -2.521 4.16 1 97.19 55 THR B CA 1
ATOM 1416 C C . THR B 1 55 ? 8.469 -1.1 4.52 1 97.19 55 THR B C 1
ATOM 1418 O O . THR B 1 55 ? 7.754 -0.4 5.242 1 97.19 55 THR B O 1
ATOM 1421 N N . TYR B 1 56 ? 9.586 -0.712 4.031 1 97.19 56 TYR B N 1
ATOM 1422 C CA . TYR B 1 56 ? 10.062 0.644 4.281 1 97.19 56 TYR B CA 1
ATOM 1423 C C . TYR B 1 56 ? 9.055 1.675 3.781 1 97.19 56 TYR B C 1
ATOM 1425 O O . TYR B 1 56 ? 8.719 2.619 4.496 1 97.19 56 TYR B O 1
ATOM 1433 N N . LEU B 1 57 ? 8.594 1.522 2.605 1 98.06 57 LEU B N 1
ATOM 1434 C CA . LEU B 1 57 ? 7.684 2.486 1.998 1 98.06 57 LEU B CA 1
ATOM 1435 C C . LEU B 1 57 ? 6.344 2.51 2.729 1 98.06 57 LEU B C 1
ATOM 1437 O O . LEU B 1 57 ? 5.746 3.574 2.906 1 98.06 57 LEU B O 1
ATOM 1441 N N . LEU B 1 58 ? 5.816 1.319 3.092 1 98.31 58 LEU B N 1
ATOM 1442 C CA . LEU B 1 58 ? 4.574 1.26 3.85 1 98.31 58 LEU B CA 1
ATOM 1443 C C . LEU B 1 58 ? 4.699 2.023 5.164 1 98.31 58 LEU B C 1
ATOM 1445 O O . LEU B 1 58 ? 3.811 2.801 5.523 1 98.31 58 LEU B O 1
ATOM 1449 N N . ILE B 1 59 ? 5.852 1.9 5.746 1 97.94 59 ILE B N 1
ATOM 1450 C CA . ILE B 1 59 ? 6.051 2.531 7.047 1 97.94 59 ILE B CA 1
ATOM 1451 C C . ILE B 1 59 ? 6.273 4.031 6.867 1 97.94 59 ILE B C 1
ATOM 1453 O O . ILE B 1 59 ? 5.641 4.844 7.539 1 97.94 59 ILE B O 1
ATOM 1457 N N . ARG B 1 60 ? 7.137 4.367 6.012 1 97.88 60 ARG B N 1
ATOM 1458 C CA . ARG B 1 60 ? 7.43 5.773 5.766 1 97.88 60 ARG B CA 1
ATOM 1459 C C . ARG B 1 60 ? 6.16 6.547 5.418 1 97.88 60 ARG B C 1
ATOM 1461 O O . ARG B 1 60 ? 5.945 7.652 5.914 1 97.88 60 ARG B O 1
ATOM 1468 N N . THR B 1 61 ? 5.34 6.008 4.594 1 98.44 61 THR B N 1
ATOM 1469 C CA . THR B 1 61 ? 4.105 6.664 4.18 1 98.44 61 THR B CA 1
ATOM 1470 C C . THR B 1 61 ? 3.105 6.719 5.332 1 98.44 61 THR B C 1
ATOM 1472 O O . THR B 1 61 ? 2.447 7.738 5.547 1 98.44 61 THR B O 1
ATOM 1475 N N . SER B 1 62 ? 3.002 5.645 6.102 1 98.12 62 SER B N 1
ATOM 1476 C CA . SER B 1 62 ? 2.023 5.508 7.176 1 98.12 62 SER B CA 1
ATOM 1477 C C . SER B 1 62 ? 2.338 6.453 8.328 1 98.12 62 SER B C 1
ATOM 1479 O O . SER B 1 62 ? 1.433 6.902 9.039 1 98.12 62 SER B O 1
ATOM 1481 N N . VAL B 1 63 ? 3.598 6.688 8.508 1 96 63 VAL B N 1
ATOM 1482 C CA . VAL B 1 63 ? 4 7.488 9.656 1 96 63 VAL B CA 1
ATOM 1483 C C . VAL B 1 63 ? 4.297 8.914 9.211 1 96 63 VAL B C 1
ATOM 1485 O O . VAL B 1 63 ? 3.848 9.875 9.844 1 96 63 VAL B O 1
ATOM 1488 N N . GLY B 1 64 ? 5 9.039 8.109 1 96.38 64 GLY B N 1
ATOM 1489 C CA . GLY B 1 64 ? 5.441 10.352 7.66 1 96.38 64 GLY B CA 1
ATOM 1490 C C . GLY B 1 64 ? 4.387 11.094 6.859 1 96.38 64 GLY B C 1
ATOM 1491 O O . GLY B 1 64 ? 3.855 12.109 7.312 1 96.38 64 GLY B O 1
ATOM 1492 N N . ASP B 1 65 ? 4.078 10.562 5.734 1 97.94 65 ASP B N 1
ATOM 1493 C CA . ASP B 1 65 ? 3.129 11.227 4.844 1 97.94 65 ASP B CA 1
ATOM 1494 C C . ASP B 1 65 ? 1.747 11.32 5.488 1 97.94 65 ASP B C 1
ATOM 1496 O O . ASP B 1 65 ? 1.109 12.375 5.441 1 97.94 65 ASP B O 1
ATOM 1500 N N . CYS B 1 66 ? 1.397 10.297 6.078 1 98.12 66 CYS B N 1
ATOM 1501 C CA . CYS B 1 66 ? 0.114 10.281 6.77 1 98.12 66 CYS B CA 1
ATOM 1502 C C . CYS B 1 66 ? 0.023 11.422 7.777 1 98.12 66 CYS B C 1
ATOM 1504 O O . CYS B 1 66 ? -0.979 12.141 7.824 1 98.12 66 CYS B O 1
ATOM 1506 N N . ARG B 1 67 ? 0.983 11.555 8.531 1 96.38 67 ARG B N 1
ATOM 1507 C CA . ARG B 1 67 ? 1 12.625 9.516 1 96.38 67 ARG B CA 1
ATOM 1508 C C . ARG B 1 67 ? 0.849 13.992 8.852 1 96.38 67 ARG B C 1
ATOM 1510 O O . ARG B 1 67 ? 0.067 14.828 9.305 1 96.38 67 ARG B O 1
ATOM 1517 N N . LYS B 1 68 ? 1.576 14.195 7.84 1 96.25 68 LYS B N 1
ATOM 1518 C CA . LYS B 1 68 ? 1.54 15.477 7.129 1 96.25 68 LYS B CA 1
ATOM 1519 C C . LYS B 1 68 ? 0.154 15.742 6.555 1 96.25 68 LYS B C 1
ATOM 1521 O O . LYS B 1 68 ? -0.366 16.859 6.664 1 96.25 68 LYS B O 1
ATOM 1526 N N . TRP B 1 69 ? -0.454 14.781 5.949 1 96.69 69 TRP B N 1
ATOM 1527 C CA . TRP B 1 69 ? -1.778 14.938 5.355 1 96.69 69 TRP B CA 1
ATOM 1528 C C . TRP B 1 69 ? -2.818 15.266 6.422 1 96.69 69 TRP B C 1
ATOM 1530 O O . TRP B 1 69 ? -3.635 16.172 6.242 1 96.69 69 TRP B O 1
ATOM 1540 N N . LEU B 1 70 ? -2.787 14.516 7.508 1 95.06 70 LEU B N 1
ATOM 1541 C CA . LEU B 1 70 ? -3.76 14.727 8.578 1 95.06 70 LEU B CA 1
ATOM 1542 C C . LEU B 1 70 ? -3.619 16.109 9.18 1 95.06 70 LEU B C 1
ATOM 1544 O O . LEU B 1 70 ? -4.621 16.766 9.484 1 95.06 70 LEU B O 1
ATOM 1548 N N . LYS B 1 71 ? -2.379 16.547 9.352 1 92.44 71 LYS B N 1
ATOM 1549 C CA . LYS B 1 71 ? -2.152 17.891 9.859 1 92.44 71 LYS B CA 1
ATOM 1550 C C . LYS B 1 71 ? -2.734 18.953 8.914 1 92.44 71 LYS B C 1
ATOM 1552 O O . LYS B 1 71 ? -3.355 19.906 9.367 1 92.44 71 LYS B O 1
ATOM 1557 N N . GLU B 1 72 ? -2.518 18.75 7.684 1 92.19 72 GLU B N 1
ATOM 1558 C CA . GLU B 1 72 ? -3.004 19.719 6.703 1 92.19 72 GLU B CA 1
ATOM 1559 C C . GLU B 1 72 ? -4.527 19.766 6.68 1 92.19 72 GLU B C 1
ATOM 1561 O O . GLU B 1 72 ? -5.121 20.828 6.488 1 92.19 72 GLU B O 1
ATOM 1566 N N . VAL B 1 73 ? -5.195 18.672 6.797 1 90.06 73 VAL B N 1
ATOM 1567 C CA . VAL B 1 73 ? -6.652 18.609 6.742 1 90.06 73 VAL B CA 1
ATOM 1568 C C . VAL B 1 73 ? -7.246 19.141 8.047 1 90.06 73 VAL B C 1
ATOM 1570 O O . VAL B 1 73 ? -8.297 19.781 8.039 1 90.06 73 VAL B O 1
ATOM 1573 N N . LEU B 1 74 ? -6.625 18.781 9.102 1 82.19 74 LEU B N 1
ATOM 1574 C CA . LEU B 1 74 ? -7.156 19.156 10.406 1 82.19 74 LEU B CA 1
ATOM 1575 C C . LEU B 1 74 ? -6.785 20.578 10.766 1 82.19 74 LEU B C 1
ATOM 1577 O O . LEU B 1 74 ? -7.504 21.25 11.516 1 82.19 74 LEU B O 1
ATOM 1581 N N . CYS B 1 75 ? -5.613 21.031 10.477 1 76.94 75 CYS B N 1
ATOM 1582 C CA . CYS B 1 75 ? -5.152 22.391 10.711 1 76.94 75 CYS B CA 1
ATOM 1583 C C . CYS B 1 75 ? -4.758 23.062 9.398 1 76.94 75 CYS B C 1
ATOM 1585 O O . CYS B 1 75 ? -3.572 23.172 9.086 1 76.94 75 CYS B O 1
ATOM 1587 N N . PRO B 1 76 ? -5.812 23.312 8.617 1 64.25 76 PRO B N 1
ATOM 1588 C CA . PRO B 1 76 ? -5.398 23.906 7.344 1 64.25 76 PRO B CA 1
ATOM 1589 C C . PRO B 1 76 ? -4.559 25.172 7.531 1 64.25 76 PRO B C 1
ATOM 1591 O O . PRO B 1 76 ? -4.766 25.922 8.484 1 64.25 76 PRO B O 1
ATOM 1594 N N . GLN B 1 77 ? -3.342 25.094 7.203 1 57.22 77 GLN B N 1
ATOM 1595 C CA . GLN B 1 77 ? -2.545 26.312 7.297 1 57.22 77 GLN B CA 1
ATOM 1596 C C . GLN B 1 77 ? -3.393 27.547 7.012 1 57.22 77 GLN B C 1
ATOM 1598 O O . GLN B 1 77 ? -4.18 27.562 6.062 1 57.22 77 GLN B O 1
ATOM 1603 N N . ASP B 1 78 ? -3.826 28.125 7.953 1 51.06 78 ASP B N 1
ATOM 1604 C CA . ASP B 1 78 ? -4.289 29.484 7.699 1 51.06 78 ASP B CA 1
ATOM 1605 C C . ASP B 1 78 ? -3.598 30.078 6.477 1 51.06 78 ASP B C 1
ATOM 1607 O O . ASP B 1 78 ? -2.367 30.141 6.414 1 51.06 78 ASP B O 1
ATOM 1611 N N . GLU B 1 79 ? -3.928 29.703 5.273 1 47.12 79 GLU B N 1
ATOM 1612 C CA . GLU B 1 79 ? -3.492 30.75 4.355 1 47.12 79 GLU B CA 1
ATOM 1613 C C . GLU B 1 79 ? -3.451 32.094 5.051 1 47.12 79 GLU B C 1
ATOM 1615 O O . GLU B 1 79 ? -4.492 32.75 5.25 1 47.12 79 GLU B O 1
ATOM 1620 N N . ILE B 1 80 ? -2.93 32.281 6.098 1 41.09 80 ILE B N 1
ATOM 1621 C CA . ILE B 1 80 ? -2.631 33.688 6.355 1 41.09 80 ILE B CA 1
ATOM 1622 C C . ILE B 1 80 ? -2.379 34.406 5.035 1 41.09 80 ILE B C 1
ATOM 1624 O O . ILE B 1 80 ? -1.403 34.125 4.336 1 41.09 80 ILE B O 1
ATOM 1628 N N . LEU B 1 81 ? -3.389 34.594 4.188 1 41.25 81 LEU B N 1
ATOM 1629 C CA . LEU B 1 81 ? -3.32 35.781 3.334 1 41.25 81 LEU B CA 1
ATOM 1630 C C . LEU B 1 81 ? -2.396 36.812 3.936 1 41.25 81 LEU B C 1
ATOM 1632 O O . LEU B 1 81 ? -2.717 37.438 4.965 1 41.25 81 LEU B O 1
ATOM 1636 N N . SER B 1 82 ? -1.183 36.562 4.113 1 39.47 82 SER B N 1
ATOM 1637 C CA . SER B 1 82 ? -0.336 37.719 4.215 1 39.47 82 SER B CA 1
ATOM 1638 C C . SER B 1 82 ? -0.889 38.875 3.377 1 39.47 82 SER B C 1
ATOM 1640 O O . SER B 1 82 ? -0.843 38.844 2.146 1 39.47 82 SER B O 1
ATOM 1642 N N . THR B 1 83 ? -2.129 39.219 3.49 1 38.88 83 THR B N 1
ATOM 1643 C CA . THR B 1 83 ? -2.463 40.594 3.119 1 38.88 83 THR B CA 1
ATOM 1644 C C . THR B 1 83 ? -1.27 41.5 3.336 1 38.88 83 THR B C 1
ATOM 1646 O O . THR B 1 83 ? -1.083 42.062 4.43 1 38.88 83 THR B O 1
ATOM 1649 N N . LYS B 1 84 ? -0.09 41.031 3.189 1 40.47 84 LYS B N 1
ATOM 1650 C CA . LYS B 1 84 ? 0.961 42.031 3.1 1 40.47 84 LYS B CA 1
ATOM 1651 C C . LYS B 1 84 ? 0.659 43.031 1.998 1 40.47 84 LYS B C 1
ATOM 1653 O O . LYS B 1 84 ? 1.211 42.969 0.899 1 40.47 84 LYS B O 1
ATOM 1658 N N . ASP B 1 85 ? -0.565 43.062 1.459 1 36.66 85 ASP B N 1
ATOM 1659 C CA . ASP B 1 85 ? -0.542 44.25 0.601 1 36.66 85 ASP B CA 1
ATOM 1660 C C . ASP B 1 85 ? -0.11 45.5 1.382 1 36.66 85 ASP B C 1
ATOM 1662 O O . ASP B 1 85 ? -0.937 46.156 2.008 1 36.66 85 ASP B O 1
ATOM 1666 N N . ALA B 1 86 ? 0.814 45.406 2.273 1 36.03 86 ALA B N 1
ATOM 1667 C CA . ALA B 1 86 ? 1.316 46.656 2.797 1 36.03 86 ALA B CA 1
ATOM 1668 C C . ALA B 1 86 ? 1.53 47.688 1.674 1 36.03 86 ALA B C 1
ATOM 1670 O O . ALA B 1 86 ? 2.408 47.5 0.826 1 36.03 86 ALA B O 1
ATOM 1671 N N . SER B 1 87 ? 0.463 48.094 1.045 1 35.5 87 SER B N 1
ATOM 1672 C CA . SER B 1 87 ? 0.557 49.344 0.348 1 35.5 87 SER B CA 1
ATOM 1673 C C . SER B 1 87 ? 1.448 50.344 1.105 1 35.5 87 SER B C 1
ATOM 1675 O O . SER B 1 87 ? 1.095 50.781 2.197 1 35.5 87 SER B O 1
ATOM 1677 N N . THR B 1 88 ? 2.74 50.062 1.219 1 33.56 88 THR B N 1
ATOM 1678 C CA . THR B 1 88 ? 3.766 51 1.653 1 33.56 88 THR B CA 1
ATOM 1679 C C . THR B 1 88 ? 3.48 52.375 1.11 1 33.56 88 THR B C 1
ATOM 1681 O O . THR B 1 88 ? 3.693 52.656 -0.074 1 33.56 88 THR B O 1
ATOM 1684 N N . THR B 1 89 ? 2.172 52.844 1.022 1 33.47 89 THR B N 1
ATOM 1685 C CA . THR B 1 89 ? 2.16 54.281 0.752 1 33.47 89 THR B CA 1
ATOM 1686 C C . THR B 1 89 ? 3.104 55 1.698 1 33.47 89 THR B C 1
ATOM 1688 O O . THR B 1 89 ? 2.85 55.062 2.902 1 33.47 89 THR B O 1
ATOM 1691 N N . ALA B 1 90 ? 4.359 54.969 1.551 1 34.25 90 ALA B N 1
ATOM 1692 C CA . ALA B 1 90 ? 5.484 55.625 2.209 1 34.25 90 ALA B CA 1
ATOM 1693 C C . ALA B 1 90 ? 5.227 57.125 2.379 1 34.25 90 ALA B C 1
ATOM 1695 O O . ALA B 1 90 ? 5.469 57.906 1.462 1 34.25 90 ALA B O 1
ATOM 1696 N N . THR B 1 91 ? 3.934 57.625 2.521 1 30.92 91 THR B N 1
ATOM 1697 C CA . THR B 1 91 ? 4.121 59.062 2.596 1 30.92 91 THR B CA 1
ATOM 1698 C C . THR B 1 91 ? 5.199 59.406 3.619 1 30.92 91 THR B C 1
ATOM 1700 O O . THR B 1 91 ? 5.395 58.688 4.594 1 30.92 91 THR B O 1
ATOM 1703 N N . ALA B 1 92 ? 5.699 60.75 3.557 1 30.55 92 ALA B N 1
ATOM 1704 C CA . ALA B 1 92 ? 6.926 61.469 3.854 1 30.55 92 ALA B CA 1
ATOM 1705 C C . ALA B 1 92 ? 7.203 61.5 5.355 1 30.55 92 ALA B C 1
ATOM 1707 O O . ALA B 1 92 ? 8.328 61.25 5.789 1 30.55 92 ALA B O 1
ATOM 1708 N N . THR B 1 93 ? 6.418 62.344 6.117 1 28.2 93 THR B N 1
ATOM 1709 C CA . THR B 1 93 ? 7.16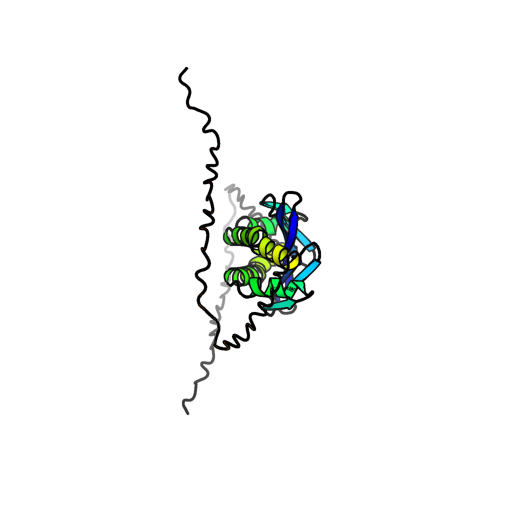 63.438 6.738 1 28.2 93 THR B CA 1
ATOM 1710 C C . THR B 1 93 ? 7.797 62.969 8.047 1 28.2 93 THR B C 1
ATOM 1712 O O . THR B 1 93 ? 8.961 63.281 8.312 1 28.2 93 THR B O 1
ATOM 1715 N N . VAL B 1 94 ? 6.867 62.656 9.141 1 31.64 94 VAL B N 1
ATOM 1716 C CA . VAL B 1 94 ? 7.035 63.375 10.391 1 31.64 94 VAL B CA 1
ATOM 1717 C C . VAL B 1 94 ? 8.211 62.812 11.18 1 31.64 94 VAL B C 1
ATOM 1719 O O . VAL B 1 94 ? 8.531 61.625 11.047 1 31.64 94 VAL B O 1
ATOM 1722 N N . PRO B 1 95 ? 8.586 63.562 12.445 1 33.19 95 PRO B N 1
ATOM 1723 C CA . PRO B 1 95 ? 9.828 63.75 13.195 1 33.19 95 PRO B CA 1
ATOM 1724 C C . PRO B 1 95 ? 10.234 62.5 13.969 1 33.19 95 PRO B C 1
ATOM 1726 O O . PRO B 1 95 ? 9.383 61.656 14.258 1 33.19 95 PRO B O 1
ATOM 1729 N N . SER B 1 96 ? 11.516 62.219 14.062 1 28.34 96 SER B N 1
ATOM 1730 C CA . SER B 1 96 ? 12.516 61.219 14.422 1 28.34 96 SER B CA 1
ATOM 1731 C C . SER B 1 96 ? 12.375 60.812 15.883 1 28.34 96 SER B C 1
ATOM 1733 O O . SER B 1 96 ? 13.336 60.906 16.656 1 28.34 96 SER B O 1
ATOM 1735 N N . LYS B 1 97 ? 11.102 61 16.5 1 27.42 97 LYS B N 1
ATOM 1736 C CA . LYS B 1 97 ? 11.367 60.875 17.922 1 27.42 97 LYS B CA 1
ATOM 1737 C C . LYS B 1 97 ? 11.961 59.531 18.25 1 27.42 97 LYS B C 1
ATOM 1739 O O . LYS B 1 97 ? 11.578 58.5 17.656 1 27.42 97 LYS B O 1
ATOM 1744 N N . ALA B 1 98 ? 13.008 59.5 18.953 1 30.84 98 ALA B N 1
ATOM 1745 C CA . ALA B 1 98 ? 14.031 58.562 19.453 1 30.84 98 ALA B CA 1
ATOM 1746 C C . ALA B 1 98 ? 13.422 57.5 20.344 1 30.84 98 ALA B C 1
ATOM 1748 O O . ALA B 1 98 ? 12.977 57.781 21.453 1 30.84 98 ALA B O 1
ATOM 1749 N N . ARG B 1 99 ? 12.336 56.844 19.844 1 25.41 99 ARG B N 1
ATOM 1750 C CA . ARG B 1 99 ? 11.719 55.969 20.844 1 25.41 99 ARG B CA 1
ATOM 1751 C C . ARG B 1 99 ? 12.703 54.906 21.344 1 25.41 99 ARG B C 1
ATOM 1753 O O . ARG B 1 99 ? 13.43 54.312 20.562 1 25.41 99 ARG B O 1
ATOM 1760 N N . THR B 1 100 ? 12.945 54.875 22.609 1 29.47 100 THR B N 1
ATOM 1761 C CA . THR B 1 100 ? 13.812 54.094 23.469 1 29.47 100 THR B CA 1
ATOM 1762 C C . THR B 1 100 ? 13.438 52.625 23.406 1 29.47 100 THR B C 1
ATOM 1764 O O . THR B 1 100 ? 12.297 52.25 23.688 1 29.47 100 THR B O 1
ATOM 1767 N N . LYS B 1 101 ? 13.859 51.938 22.344 1 27.67 101 LYS B N 1
ATOM 1768 C CA . LYS B 1 101 ? 13.617 50.5 22.141 1 27.67 101 LYS B CA 1
ATOM 1769 C C . LYS B 1 101 ? 14.141 49.688 23.312 1 27.67 101 LYS B C 1
ATOM 1771 O O . LYS B 1 101 ? 15.336 49.719 23.625 1 27.67 101 LYS B O 1
ATOM 1776 N N . THR B 1 102 ? 13.328 49.594 24.422 1 29.78 102 THR B N 1
ATOM 1777 C CA . THR B 1 102 ? 13.734 48.75 25.547 1 29.78 102 THR B CA 1
ATOM 1778 C C . THR B 1 102 ? 13.961 47.312 25.078 1 29.78 102 THR B C 1
ATOM 1780 O O . THR B 1 102 ? 13.195 46.781 24.281 1 29.78 102 THR B O 1
ATOM 1783 N N . PRO B 1 103 ? 15.188 46.781 25.203 1 32.31 103 PRO B N 1
ATOM 1784 C CA . PRO B 1 103 ? 15.703 45.469 24.797 1 32.31 103 PRO B CA 1
ATOM 1785 C C . PRO B 1 103 ? 15 44.312 25.5 1 32.31 103 PRO B C 1
ATOM 1787 O O . PRO B 1 103 ? 14.883 44.312 26.719 1 32.31 103 PRO B O 1
ATOM 1790 N N . ILE B 1 104 ? 13.812 43.844 25.031 1 28.38 104 ILE B N 1
ATOM 1791 C CA . ILE B 1 104 ? 13.211 42.656 25.656 1 28.38 104 ILE B CA 1
ATOM 1792 C C . ILE B 1 104 ? 14.164 41.469 25.562 1 28.38 104 ILE B C 1
ATOM 1794 O O . ILE B 1 104 ? 14.555 41.062 24.469 1 28.38 104 ILE B O 1
ATOM 1798 N N . ALA B 1 105 ? 14.977 41.25 26.531 1 32.28 105 ALA B N 1
ATOM 1799 C CA . ALA B 1 105 ? 15.891 40.125 26.703 1 32.28 105 ALA B CA 1
ATOM 1800 C C . ALA B 1 105 ? 15.133 38.812 26.703 1 32.28 105 ALA B C 1
ATOM 1802 O O . ALA B 1 105 ? 14.242 38.594 27.531 1 32.28 105 ALA B O 1
ATOM 1803 N N . TRP B 1 106 ? 14.766 38.219 25.5 1 30.75 106 TRP B N 1
ATOM 1804 C CA . TRP B 1 106 ? 14.227 36.875 25.328 1 30.75 106 TRP B CA 1
ATOM 1805 C C . TRP B 1 106 ? 15.109 35.844 26.016 1 30.75 106 TRP B C 1
ATOM 1807 O O . TRP B 1 106 ? 16.281 35.688 25.656 1 30.75 106 TRP B O 1
ATOM 1817 N N . TRP B 1 107 ? 14.992 35.562 27.297 1 30.08 107 TRP B N 1
ATOM 1818 C CA . TRP B 1 107 ? 15.648 34.5 28.062 1 30.08 107 TRP B CA 1
ATOM 1819 C C . TRP B 1 107 ? 15.406 33.156 27.406 1 30.08 107 TRP B C 1
ATOM 1821 O O . TRP B 1 107 ? 14.258 32.719 27.234 1 30.08 107 TRP B O 1
ATOM 1831 N N . ILE B 1 108 ? 16.203 32.812 26.438 1 31.77 108 ILE B N 1
ATOM 1832 C CA . ILE B 1 108 ? 16.297 31.453 25.875 1 31.77 108 IL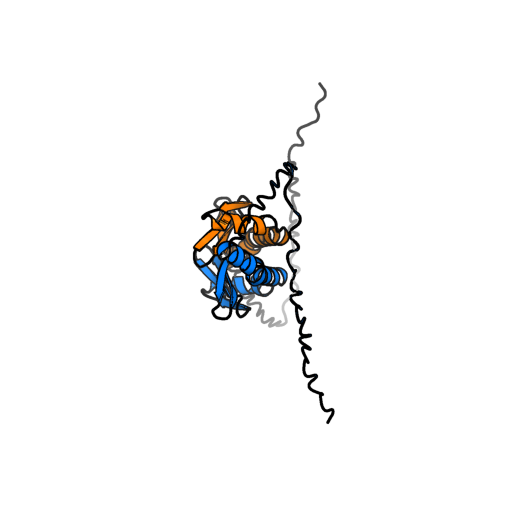E B CA 1
ATOM 1833 C C . ILE B 1 108 ? 16.578 30.453 26.984 1 31.77 108 ILE B C 1
ATOM 1835 O O . ILE B 1 108 ? 17.641 30.469 27.594 1 31.77 108 ILE B O 1
ATOM 1839 N N . TYR B 1 109 ? 15.672 30.094 27.906 1 35.94 109 TYR B N 1
ATOM 1840 C CA . TYR B 1 109 ? 15.969 29.047 28.875 1 35.94 109 TYR B CA 1
ATOM 1841 C C . TYR B 1 109 ? 16.281 27.734 28.188 1 35.94 109 TYR B C 1
ATOM 1843 O O . TYR B 1 109 ? 15.531 27.281 27.312 1 35.94 109 TYR B O 1
ATOM 1851 N N . PRO B 1 110 ? 17.562 27.281 28.125 1 38.34 110 PRO B N 1
ATOM 1852 C CA . PRO B 1 110 ? 17.984 25.953 27.688 1 38.34 110 PRO B CA 1
ATOM 1853 C C . PRO B 1 110 ? 17.297 24.828 28.469 1 38.34 110 PRO B C 1
ATOM 1855 O O . PRO B 1 110 ? 17.375 24.797 29.703 1 38.34 110 PRO B O 1
ATOM 1858 N N . VAL B 1 111 ? 16.141 24.312 28.141 1 32.19 111 VAL B N 1
ATOM 1859 C CA . VAL B 1 111 ? 15.523 23.156 28.781 1 32.19 111 VAL B CA 1
ATOM 1860 C C . VAL B 1 111 ? 16.484 21.969 28.75 1 32.19 111 VAL B C 1
ATOM 1862 O O . VAL B 1 111 ? 16.812 21.469 27.672 1 32.19 111 VAL B O 1
ATOM 1865 N N . ILE B 1 112 ? 17.469 21.922 29.531 1 34.53 112 ILE B N 1
ATOM 1866 C CA . ILE B 1 112 ? 18.359 20.781 29.766 1 34.53 112 ILE B CA 1
ATOM 1867 C C . ILE B 1 112 ? 17.531 19.562 30.172 1 34.53 112 ILE B C 1
ATOM 1869 O O . ILE B 1 112 ? 16.891 19.578 31.219 1 34.53 112 ILE B O 1
ATOM 1873 N N . PHE B 1 113 ? 16.875 18.812 29.234 1 35.41 113 PHE B N 1
ATOM 1874 C CA . PHE B 1 113 ? 16.266 17.547 29.578 1 35.41 113 PHE B CA 1
ATOM 1875 C C . PHE B 1 113 ? 17.281 16.594 30.203 1 35.41 113 PHE B C 1
ATOM 1877 O O . PHE B 1 113 ? 18.188 16.109 29.516 1 35.41 113 PHE B O 1
ATOM 1884 N N . ILE B 1 114 ? 17.562 16.625 31.391 1 34.12 114 ILE B N 1
ATOM 1885 C CA . ILE B 1 114 ? 18.438 15.781 32.188 1 34.12 114 ILE B CA 1
ATOM 1886 C C . ILE B 1 114 ? 17.875 14.359 32.219 1 34.12 114 ILE B C 1
ATOM 1888 O O . ILE B 1 114 ? 16.875 14.102 32.875 1 34.12 114 ILE B O 1
ATOM 1892 N N . CYS B 1 115 ? 17.5 13.547 31.25 1 39.12 115 CYS B N 1
ATOM 1893 C CA . CYS B 1 115 ? 17.062 12.227 31.688 1 39.12 115 CYS B CA 1
ATOM 1894 C C . CYS B 1 115 ? 18.125 11.531 32.5 1 39.12 115 CYS B C 1
ATOM 1896 O O . CYS B 1 115 ? 19.312 11.555 32.156 1 39.12 115 CYS B O 1
ATOM 1898 N N . PRO B 1 116 ? 17.797 10.914 33.781 1 38.06 116 PRO B N 1
ATOM 1899 C CA . PRO B 1 116 ? 18.594 10.258 34.844 1 38.06 116 PRO B CA 1
ATOM 1900 C C . PRO B 1 116 ? 19.391 9.07 34.312 1 38.06 116 PRO B C 1
ATOM 1902 O O . PRO B 1 116 ? 18.828 8.195 33.625 1 38.06 116 PRO B O 1
ATOM 1905 N N . ILE B 1 117 ? 20.641 9.141 34.031 1 39.12 117 ILE B N 1
ATOM 1906 C CA . ILE B 1 117 ? 21.609 8.07 33.812 1 39.12 117 ILE B CA 1
ATOM 1907 C C . ILE B 1 117 ? 21.641 7.164 35.031 1 39.12 117 ILE B C 1
ATOM 1909 O O . ILE B 1 117 ? 21.969 7.621 36.156 1 39.12 117 ILE B O 1
ATOM 1913 N N . ILE B 1 118 ? 20.75 6.145 35.281 1 40.31 118 ILE B N 1
ATOM 1914 C CA . ILE B 1 118 ? 20.891 5.145 36.312 1 40.31 118 ILE B CA 1
ATOM 1915 C C . ILE B 1 118 ? 22.344 4.645 36.344 1 40.31 118 ILE B C 1
ATOM 1917 O O . ILE B 1 118 ? 22.844 4.121 35.375 1 40.31 118 ILE B O 1
ATOM 1921 N N . LEU B 1 119 ? 23.156 5.035 37.281 1 36.56 119 LEU B N 1
ATOM 1922 C CA . LEU B 1 119 ? 24.5 4.797 37.812 1 36.56 119 LEU B CA 1
ATOM 1923 C C . LEU B 1 119 ? 24.766 3.305 37.969 1 36.56 119 LEU B C 1
ATOM 1925 O O . LEU B 1 119 ? 23.859 2.533 38.25 1 36.56 119 LEU B O 1
ATOM 1929 N N . GLY B 1 120 ? 26.031 2.98 37.688 1 43.5 120 GLY B N 1
ATOM 1930 C CA . GLY B 1 120 ? 27.125 2.031 37.688 1 43.5 120 GLY B CA 1
ATOM 1931 C C . GLY B 1 120 ? 27.391 1.42 39.062 1 43.5 120 GLY B C 1
ATOM 1932 O O . GLY B 1 120 ? 28.391 0.741 39.281 1 43.5 120 GLY B O 1
ATOM 1933 N N . ILE B 1 121 ? 26.531 1.704 40.094 1 36.5 121 ILE B N 1
ATOM 1934 C CA . ILE B 1 121 ? 27.234 1.507 41.375 1 36.5 121 ILE B CA 1
ATOM 1935 C C . ILE B 1 121 ? 27.969 0.164 41.344 1 36.5 121 ILE B C 1
ATOM 1937 O O . ILE B 1 121 ? 27.484 -0.798 40.75 1 36.5 121 ILE B O 1
ATOM 1941 N N . LEU B 1 122 ? 29.062 0.213 42.375 1 37.12 122 LEU B N 1
ATOM 1942 C CA . LEU B 1 122 ? 30.234 -0.231 43.094 1 37.12 122 LEU B CA 1
ATOM 1943 C C . LEU B 1 122 ? 29.922 -1.469 43.938 1 37.12 122 LEU B C 1
ATOM 1945 O O . LEU B 1 122 ? 30.828 -2.215 44.312 1 37.12 122 LEU B O 1
ATOM 1949 N N . GLY B 1 123 ? 28.781 -1.936 44.562 1 32.16 123 GLY B N 1
ATOM 1950 C CA . GLY B 1 123 ? 29.156 -3.109 45.344 1 32.16 123 GLY B CA 1
ATOM 1951 C C . GLY B 1 123 ? 29.391 -4.34 44.469 1 32.16 123 GLY B C 1
ATOM 1952 O O . GLY B 1 123 ? 28.906 -4.422 43.344 1 32.16 123 GLY B O 1
#

Nearest PDB structures (foldseek):
  1kcg-assembly1_C  TM=8.895E-01  e=1.042E-05  Homo sapiens
  7t2a-assembly1_B  TM=7.527E-01  e=6.460E-03  Homo sapiens
  3wex-assembly4_H  TM=7.436E-01  e=8.399E-03  Homo sapiens
  7t2d-assembly1_B  TM=7.180E-01  e=6.050E-03  Homo sapiens
  7t2b-assembly3_L  TM=7.382E-01  e=9.577E-03  Homo sapiens

InterPro domains:
  IPR011162 MHC classes I/II-like antigen recognition protein [SSF54452] (1-74)
  IPR037055 MHC class I-like antigen recognition-like superfamily [G3DSA:3.30.500.10] (1-79)